Protein AF-A0A7C4Z9D9-F1 (afdb_monomer_lite)

Structure (mmCIF, N/CA/C/O backbone):
data_AF-A0A7C4Z9D9-F1
#
_entry.id   AF-A0A7C4Z9D9-F1
#
loop_
_atom_site.group_PDB
_atom_site.id
_atom_site.type_symbol
_atom_site.label_atom_id
_atom_site.label_alt_id
_atom_site.label_comp_id
_atom_site.label_asym_id
_atom_site.label_entity_id
_atom_site.label_seq_id
_atom_site.pdbx_PDB_ins_code
_atom_site.Cartn_x
_atom_site.Cartn_y
_atom_site.Cartn_z
_atom_site.occupancy
_atom_site.B_iso_or_equiv
_atom_site.auth_seq_id
_atom_site.auth_comp_id
_atom_site.auth_asym_id
_atom_site.auth_atom_id
_atom_site.pdbx_PDB_model_num
ATOM 1 N N . MET A 1 1 ? 56.174 -29.323 10.261 1.00 56.75 1 MET A N 1
ATOM 2 C CA . MET A 1 1 ? 55.946 -28.672 8.948 1.00 56.75 1 MET A CA 1
ATOM 3 C C . MET A 1 1 ? 54.926 -29.398 8.079 1.00 56.75 1 MET A C 1
ATOM 5 O O . MET A 1 1 ? 54.010 -28.737 7.619 1.00 56.75 1 MET A O 1
ATOM 9 N N . ILE A 1 2 ? 55.017 -30.721 7.889 1.00 66.81 2 ILE A N 1
ATOM 10 C CA . ILE A 1 2 ? 54.100 -31.470 7.000 1.00 66.81 2 ILE A CA 1
ATOM 11 C C . ILE A 1 2 ? 52.619 -31.310 7.403 1.00 66.81 2 ILE A C 1
ATOM 13 O O . ILE A 1 2 ? 51.786 -31.037 6.549 1.00 66.81 2 ILE A O 1
ATOM 17 N N . GLY A 1 3 ? 52.292 -31.363 8.701 1.00 63.00 3 GLY A N 1
ATOM 18 C CA . GLY A 1 3 ? 50.907 -31.191 9.171 1.00 63.00 3 GLY A CA 1
ATOM 19 C C . GLY A 1 3 ? 50.294 -29.810 8.888 1.00 63.00 3 GLY A C 1
ATOM 20 O O . GLY A 1 3 ? 49.116 -29.722 8.567 1.00 63.00 3 GLY A O 1
ATOM 21 N N . LEU A 1 4 ? 51.096 -28.739 8.929 1.00 69.75 4 LEU A N 1
ATOM 22 C CA . LEU A 1 4 ? 50.643 -27.373 8.621 1.00 69.75 4 LEU A CA 1
ATOM 23 C C . LEU A 1 4 ? 50.346 -27.199 7.124 1.00 69.75 4 LEU A C 1
ATOM 25 O O . LEU A 1 4 ? 49.379 -26.539 6.759 1.00 69.75 4 LEU A O 1
ATOM 29 N N . LEU A 1 5 ? 51.138 -27.852 6.270 1.00 73.69 5 LEU A N 1
ATOM 30 C CA . LEU A 1 5 ? 50.953 -27.860 4.818 1.00 73.69 5 LEU A CA 1
ATOM 31 C C . LEU A 1 5 ? 49.692 -28.633 4.404 1.00 73.69 5 LEU A C 1
ATOM 33 O O . LEU A 1 5 ? 48.959 -28.189 3.526 1.00 73.69 5 LEU A O 1
ATOM 37 N N . VAL A 1 6 ? 49.401 -29.749 5.078 1.00 73.19 6 VAL A N 1
ATOM 38 C CA . VAL A 1 6 ? 48.191 -30.552 4.836 1.00 73.19 6 VAL A CA 1
ATOM 39 C C . VAL A 1 6 ? 46.924 -29.791 5.240 1.00 73.19 6 VAL A C 1
ATOM 41 O O . VAL A 1 6 ? 45.956 -29.768 4.483 1.00 73.19 6 VAL A O 1
ATOM 44 N N . VAL A 1 7 ? 46.933 -29.107 6.389 1.00 73.25 7 VAL A N 1
ATOM 45 C CA . VAL A 1 7 ? 45.789 -28.291 6.834 1.00 73.25 7 VAL A CA 1
ATOM 46 C C . VAL A 1 7 ? 45.564 -27.092 5.908 1.00 73.25 7 VAL A C 1
ATOM 48 O O . VAL A 1 7 ? 44.423 -26.829 5.531 1.00 73.25 7 VAL A O 1
ATOM 51 N N . ALA A 1 8 ? 46.631 -26.412 5.474 1.00 75.81 8 ALA A N 1
ATOM 52 C CA . ALA A 1 8 ? 46.534 -25.273 4.558 1.00 75.81 8 ALA A CA 1
ATOM 53 C C . ALA A 1 8 ? 45.944 -25.643 3.183 1.00 75.81 8 ALA A C 1
ATOM 55 O O . ALA A 1 8 ? 45.304 -24.805 2.554 1.00 75.81 8 ALA A O 1
ATOM 56 N N . LEU A 1 9 ? 46.120 -26.890 2.730 1.00 78.75 9 LEU A N 1
ATOM 57 C CA . LEU A 1 9 ? 45.570 -27.371 1.458 1.00 78.75 9 LEU A CA 1
ATOM 58 C C . LEU A 1 9 ? 44.128 -27.884 1.580 1.00 78.75 9 LEU A C 1
ATOM 60 O O . LEU A 1 9 ? 43.321 -27.680 0.675 1.00 78.75 9 LEU A O 1
ATOM 64 N N . LEU A 1 10 ? 43.790 -28.541 2.693 1.00 73.94 10 LEU A N 1
ATOM 65 C CA . LEU A 1 10 ? 42.469 -29.148 2.886 1.00 73.94 10 LEU A CA 1
ATOM 66 C C . LEU A 1 10 ? 41.393 -28.131 3.280 1.00 73.94 10 LEU A C 1
ATOM 68 O O . LEU A 1 10 ? 40.242 -28.279 2.874 1.00 73.94 10 LEU A O 1
ATOM 72 N N . LEU A 1 11 ? 41.751 -27.087 4.031 1.00 74.56 11 LEU A N 1
ATOM 73 C CA . LEU A 1 11 ? 40.801 -26.074 4.495 1.00 74.56 11 LEU A CA 1
ATOM 74 C C . LEU A 1 11 ? 40.071 -25.331 3.349 1.00 74.56 11 LEU A C 1
ATOM 76 O O . LEU A 1 11 ? 38.841 -25.289 3.382 1.00 74.56 11 LEU A O 1
ATOM 80 N N . PRO A 1 12 ? 40.747 -24.790 2.312 1.00 79.75 12 PRO A N 1
ATOM 81 C CA . PRO A 1 12 ? 40.058 -24.114 1.208 1.00 79.75 12 PRO A CA 1
ATOM 82 C C . PRO A 1 12 ? 39.220 -25.073 0.349 1.00 79.75 12 PRO A C 1
ATOM 84 O O . PRO A 1 12 ? 38.167 -24.682 -0.146 1.00 79.75 12 PRO A O 1
ATOM 87 N N . LEU A 1 13 ? 39.633 -26.338 0.221 1.00 79.19 13 LEU A N 1
ATOM 88 C CA . LEU A 1 13 ? 38.864 -27.382 -0.467 1.00 79.19 13 LEU A CA 1
ATOM 89 C C . LEU A 1 13 ? 37.566 -27.716 0.279 1.00 79.19 13 LEU A C 1
ATOM 91 O O . LEU A 1 13 ? 36.507 -27.820 -0.337 1.00 79.19 13 LEU A O 1
ATOM 95 N N . MET A 1 14 ? 37.634 -27.820 1.607 1.00 78.81 14 MET A N 1
ATOM 96 C CA . MET A 1 14 ? 36.466 -28.047 2.461 1.00 78.81 14 MET A CA 1
ATOM 97 C C . MET A 1 14 ? 35.529 -26.835 2.472 1.00 78.81 14 MET A C 1
ATOM 99 O O . MET A 1 14 ? 34.318 -27.010 2.377 1.00 78.81 14 MET A O 1
ATOM 103 N N . LEU A 1 15 ? 36.068 -25.611 2.514 1.00 78.25 15 LEU A N 1
ATOM 104 C CA . LEU A 1 15 ? 35.277 -24.378 2.421 1.00 78.25 15 LEU A CA 1
ATOM 105 C C . LEU A 1 15 ? 34.605 -24.231 1.049 1.00 78.25 15 LEU A C 1
ATOM 107 O O . LEU A 1 15 ? 33.418 -23.919 0.984 1.00 78.25 15 LEU A O 1
ATOM 111 N N . GLY A 1 16 ? 35.320 -24.519 -0.042 1.00 79.25 16 GLY A N 1
ATOM 112 C CA . GLY A 1 16 ? 34.757 -24.530 -1.394 1.00 79.25 16 GLY A CA 1
ATOM 113 C C . GLY A 1 16 ? 33.676 -25.599 -1.567 1.00 79.25 16 GLY A C 1
ATOM 114 O O . GLY A 1 16 ? 32.612 -25.322 -2.119 1.00 79.25 16 GLY A O 1
ATOM 115 N N . GLY A 1 17 ? 33.901 -26.800 -1.026 1.00 78.50 17 GLY A N 1
ATOM 116 C CA . GLY A 1 17 ? 32.915 -27.880 -1.003 1.00 78.50 17 GLY A CA 1
ATOM 117 C C . GLY A 1 17 ? 31.668 -27.521 -0.193 1.00 78.50 17 GLY A C 1
ATOM 118 O O . GLY A 1 17 ? 30.556 -27.703 -0.681 1.00 78.50 17 GLY A O 1
ATOM 119 N N . ALA A 1 18 ? 31.833 -26.944 0.999 1.00 75.25 18 ALA A N 1
ATOM 120 C CA . ALA A 1 18 ? 30.728 -26.481 1.837 1.00 75.25 18 ALA A CA 1
ATOM 121 C C . ALA A 1 18 ? 29.940 -25.336 1.178 1.00 75.25 18 ALA A C 1
ATOM 123 O O . ALA A 1 18 ? 28.713 -25.320 1.247 1.00 75.25 18 ALA A O 1
ATOM 124 N N . PHE A 1 19 ? 30.619 -24.421 0.482 1.00 79.38 19 PHE A N 1
ATOM 125 C CA . PHE A 1 19 ? 29.982 -23.340 -0.270 1.00 79.38 19 PHE A CA 1
ATOM 126 C C . PHE A 1 19 ? 29.147 -23.870 -1.445 1.00 79.38 19 PHE A C 1
ATOM 128 O O . PHE A 1 19 ? 27.987 -23.486 -1.610 1.00 79.38 19 PHE A O 1
ATOM 135 N N . LEU A 1 20 ? 29.698 -24.796 -2.236 1.00 74.75 20 LEU A N 1
ATOM 136 C CA . LEU A 1 20 ? 28.984 -25.420 -3.354 1.00 74.75 20 LEU A CA 1
ATOM 137 C C . LEU A 1 20 ? 27.823 -26.297 -2.874 1.00 74.75 20 LEU A C 1
ATOM 139 O O . LEU A 1 20 ? 26.744 -26.250 -3.462 1.00 74.75 20 LEU A O 1
ATOM 143 N N . LEU A 1 21 ? 28.010 -27.043 -1.783 1.00 68.50 21 LEU A N 1
ATOM 144 C CA . LEU A 1 21 ? 26.957 -27.848 -1.166 1.00 68.50 21 LEU A CA 1
ATOM 145 C C . LEU A 1 21 ? 25.852 -26.958 -0.583 1.00 68.50 21 LEU A C 1
ATOM 147 O O . LEU A 1 21 ? 24.676 -27.250 -0.772 1.00 68.50 21 LEU A O 1
ATOM 151 N N . GLY A 1 22 ? 26.211 -25.841 0.052 1.00 71.00 22 GLY A N 1
ATOM 152 C CA . GLY A 1 22 ? 25.264 -24.834 0.528 1.00 71.00 22 GLY A CA 1
ATOM 153 C C . GLY A 1 22 ? 24.458 -24.220 -0.615 1.00 71.00 22 GLY A C 1
ATOM 154 O O . GLY A 1 22 ? 23.236 -24.117 -0.519 1.00 71.00 22 GLY A O 1
ATOM 155 N N . ARG A 1 23 ? 25.106 -23.895 -1.740 1.00 73.38 23 ARG A N 1
ATOM 156 C CA . ARG A 1 23 ? 24.426 -23.408 -2.950 1.00 73.38 23 ARG A CA 1
ATOM 157 C C . ARG A 1 23 ? 23.493 -24.467 -3.542 1.00 73.38 23 ARG A C 1
ATOM 159 O O . ARG A 1 23 ? 22.351 -24.148 -3.857 1.00 73.38 23 ARG A O 1
ATOM 166 N N . TYR A 1 24 ? 23.946 -25.715 -3.636 1.00 71.25 24 TYR A N 1
ATOM 167 C CA . TYR A 1 24 ? 23.155 -26.832 -4.155 1.00 71.25 24 TYR A CA 1
ATOM 168 C C . TYR A 1 24 ? 21.939 -27.143 -3.272 1.00 71.25 24 TYR A C 1
ATOM 170 O O . TYR A 1 24 ? 20.834 -27.313 -3.778 1.00 71.25 24 TYR A O 1
ATOM 178 N N . LEU A 1 25 ? 22.109 -27.163 -1.948 1.00 62.72 25 LEU A N 1
ATOM 179 C CA . LEU A 1 25 ? 21.015 -27.390 -1.003 1.00 62.72 25 LEU A CA 1
ATOM 180 C C . LEU A 1 25 ? 20.028 -26.219 -0.991 1.00 62.72 25 LEU A C 1
ATOM 182 O O . LEU A 1 25 ? 18.825 -26.458 -0.984 1.00 62.72 25 LEU A O 1
ATOM 186 N N . ARG A 1 26 ? 20.501 -24.970 -1.080 1.00 62.00 26 ARG A N 1
ATOM 187 C CA . ARG A 1 26 ? 19.636 -23.786 -1.215 1.00 62.00 26 ARG A CA 1
ATOM 188 C C . ARG A 1 26 ? 18.822 -23.821 -2.509 1.00 62.00 26 ARG A C 1
ATOM 190 O O . ARG A 1 26 ? 17.634 -23.517 -2.488 1.00 62.00 26 ARG A O 1
ATOM 197 N N . GLN A 1 27 ? 19.442 -24.237 -3.611 1.00 59.09 27 GLN A N 1
ATOM 198 C CA . GLN A 1 27 ? 18.774 -24.407 -4.899 1.00 59.09 27 GLN A CA 1
ATOM 199 C C . GLN A 1 27 ? 17.734 -25.536 -4.841 1.00 59.09 27 GLN A C 1
ATOM 201 O O . GLN A 1 27 ? 16.600 -25.342 -5.258 1.00 59.09 27 GLN A O 1
ATOM 206 N N . ARG A 1 28 ? 18.062 -26.663 -4.201 1.00 51.47 28 ARG A N 1
ATOM 207 C CA . ARG A 1 28 ? 17.138 -27.791 -4.014 1.00 51.47 28 ARG A CA 1
ATOM 208 C C . ARG A 1 28 ? 15.966 -27.475 -3.082 1.00 51.47 28 ARG A C 1
ATOM 210 O O . ARG A 1 28 ? 14.872 -27.977 -3.301 1.00 51.47 28 ARG A O 1
ATOM 217 N N . TRP A 1 29 ? 16.176 -26.655 -2.054 1.00 49.75 29 TRP A N 1
ATOM 218 C CA . TRP A 1 29 ? 15.090 -26.165 -1.198 1.00 49.75 29 TRP A CA 1
ATOM 219 C C . TRP A 1 29 ? 14.196 -25.170 -1.950 1.00 49.75 29 TRP A C 1
ATOM 221 O O . TRP A 1 29 ? 12.979 -25.214 -1.793 1.00 49.75 29 TRP A O 1
ATOM 231 N N . SER A 1 30 ? 14.776 -24.342 -2.825 1.00 51.72 30 SER A N 1
ATOM 232 C CA . SER A 1 30 ? 14.026 -23.469 -3.740 1.00 51.72 30 SER A CA 1
ATOM 233 C C . SER A 1 30 ? 13.176 -24.267 -4.740 1.00 51.72 30 SER A C 1
ATOM 235 O O . SER A 1 30 ? 12.040 -23.891 -5.001 1.00 51.72 30 SER A O 1
ATOM 237 N N . ASP A 1 31 ? 13.685 -25.401 -5.233 1.00 51.22 31 ASP A N 1
ATOM 238 C CA . ASP A 1 31 ? 12.953 -26.307 -6.133 1.00 51.22 31 ASP A CA 1
ATOM 239 C C . ASP A 1 31 ? 11.927 -27.205 -5.408 1.00 51.22 31 ASP A C 1
ATOM 241 O O . ASP A 1 31 ? 11.094 -27.823 -6.061 1.00 51.22 31 ASP A O 1
ATOM 245 N N . SER A 1 32 ? 11.973 -27.301 -4.070 1.00 49.81 32 SER A N 1
ATOM 246 C CA . SER A 1 32 ? 11.002 -28.085 -3.280 1.00 49.81 32 SER A CA 1
ATOM 247 C C . SER A 1 32 ? 9.688 -27.354 -2.990 1.00 49.81 32 SER A C 1
ATOM 249 O O . SER A 1 32 ? 8.730 -27.972 -2.531 1.00 49.81 32 SER A O 1
ATOM 251 N N . LEU A 1 33 ? 9.638 -26.051 -3.264 1.00 57.19 33 LEU A N 1
ATOM 252 C CA . LEU A 1 33 ? 8.404 -25.280 -3.305 1.00 57.19 33 LEU A CA 1
ATOM 253 C C . LEU A 1 33 ? 8.038 -25.140 -4.788 1.00 57.19 33 LEU A C 1
ATOM 255 O O . LEU A 1 33 ? 8.867 -24.659 -5.558 1.00 57.19 33 LEU A O 1
ATOM 259 N N . ASP A 1 34 ? 6.826 -25.533 -5.194 1.00 73.69 34 ASP A N 1
ATOM 260 C CA . ASP A 1 34 ? 6.274 -25.358 -6.556 1.00 73.69 34 ASP A CA 1
ATOM 261 C C . ASP A 1 34 ? 6.043 -23.862 -6.893 1.00 73.69 34 ASP A C 1
ATOM 263 O O . ASP A 1 34 ? 4.965 -23.427 -7.295 1.00 73.69 34 ASP A O 1
ATOM 267 N N . LEU A 1 35 ? 7.055 -23.021 -6.678 1.00 82.75 35 LEU A N 1
ATOM 268 C CA . LEU A 1 35 ? 7.024 -21.597 -6.962 1.00 82.75 35 LEU A CA 1
ATOM 269 C C . LEU A 1 35 ? 7.364 -21.367 -8.422 1.00 82.75 35 LEU A C 1
ATOM 271 O O . LEU A 1 35 ? 8.343 -21.905 -8.964 1.00 82.75 35 LEU A O 1
ATOM 275 N N . SER A 1 36 ? 6.596 -20.480 -9.045 1.00 89.38 36 SER A N 1
ATOM 276 C CA . SER A 1 36 ? 6.886 -20.073 -10.405 1.00 89.38 36 SER A CA 1
ATOM 277 C C . SER A 1 36 ? 8.237 -19.340 -10.487 1.00 89.38 36 SER A C 1
ATOM 279 O O . SER A 1 36 ? 8.723 -18.790 -9.488 1.00 89.38 36 SER A O 1
ATOM 281 N N . PRO A 1 37 ? 8.884 -19.315 -11.667 1.00 91.38 37 PRO A N 1
ATOM 282 C CA . PRO A 1 37 ? 10.137 -18.585 -11.859 1.00 91.38 37 PRO A CA 1
AT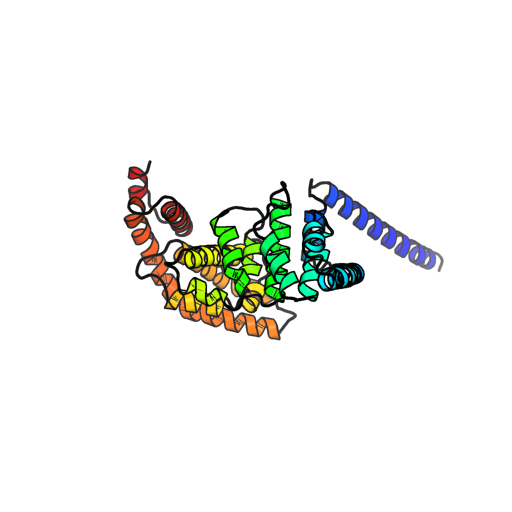OM 283 C C . PRO A 1 37 ? 10.028 -17.094 -11.511 1.00 91.38 37 PRO A C 1
ATOM 285 O O . PRO A 1 37 ? 10.985 -16.512 -11.007 1.00 91.38 37 PRO A O 1
ATOM 288 N N . VAL A 1 38 ? 8.858 -16.491 -11.744 1.00 92.31 38 VAL A N 1
ATOM 289 C CA . VAL A 1 38 ? 8.574 -15.085 -11.424 1.00 92.31 38 VAL A CA 1
ATOM 290 C C . VAL A 1 38 ? 8.578 -14.878 -9.917 1.00 92.31 38 VAL A C 1
ATOM 292 O O . VAL A 1 38 ? 9.268 -13.988 -9.427 1.00 92.31 38 VAL A O 1
ATOM 295 N N . THR A 1 39 ? 7.887 -15.734 -9.162 1.00 90.25 39 THR A N 1
ATOM 296 C CA . THR A 1 39 ? 7.895 -15.651 -7.697 1.00 90.25 39 THR A CA 1
ATOM 297 C C . THR A 1 39 ? 9.301 -15.823 -7.130 1.00 90.25 39 THR A C 1
ATOM 299 O O . THR A 1 39 ? 9.697 -15.078 -6.239 1.00 90.25 39 THR A O 1
ATOM 302 N N . ARG A 1 40 ? 10.086 -16.767 -7.663 1.00 90.25 40 ARG A N 1
ATOM 303 C CA . ARG A 1 40 ? 11.478 -16.964 -7.231 1.00 90.25 40 ARG A CA 1
ATOM 304 C C . ARG A 1 40 ? 12.335 -15.722 -7.462 1.00 90.25 40 ARG A C 1
ATOM 306 O O . ARG A 1 40 ? 13.040 -15.314 -6.545 1.00 90.25 40 ARG A O 1
ATOM 313 N N . GLN A 1 41 ? 12.223 -15.100 -8.635 1.00 93.44 41 GLN A N 1
ATOM 314 C CA . GLN A 1 41 ? 12.921 -13.851 -8.939 1.00 93.44 41 GLN A CA 1
ATOM 315 C C . GLN A 1 41 ? 12.550 -12.739 -7.950 1.00 93.44 41 GLN A C 1
ATOM 317 O O . GLN A 1 41 ? 13.441 -12.093 -7.410 1.00 93.44 41 GLN A O 1
ATOM 322 N N . HIS A 1 42 ? 11.263 -12.539 -7.664 1.00 91.50 42 HIS A N 1
ATOM 323 C CA . HIS A 1 42 ? 10.837 -11.492 -6.732 1.00 91.50 42 HIS A CA 1
ATOM 324 C C . HIS A 1 42 ? 11.343 -11.758 -5.315 1.00 91.50 42 HIS A C 1
ATOM 326 O O . HIS A 1 42 ? 11.893 -10.861 -4.687 1.00 91.50 42 HIS A O 1
ATOM 332 N N . LEU A 1 43 ? 11.283 -13.001 -4.830 1.00 88.31 43 LEU A N 1
ATOM 333 C CA . LEU A 1 43 ? 11.867 -13.354 -3.531 1.00 88.31 43 LEU A CA 1
ATOM 334 C C . LEU A 1 43 ? 13.379 -13.088 -3.462 1.00 88.31 43 LEU A C 1
ATOM 336 O O . LEU A 1 43 ? 13.892 -12.798 -2.383 1.00 88.31 43 LEU A O 1
ATOM 340 N N . GLU A 1 44 ? 14.106 -13.212 -4.574 1.00 87.88 44 GLU A N 1
ATOM 341 C CA . GLU A 1 44 ? 15.520 -12.831 -4.643 1.00 87.88 44 GLU A CA 1
ATOM 342 C C . GLU A 1 44 ? 15.700 -11.310 -4.588 1.00 87.88 44 GLU A C 1
ATOM 344 O O . GLU A 1 44 ? 16.529 -10.841 -3.810 1.00 87.88 44 GLU A O 1
ATOM 349 N N . LEU A 1 45 ? 14.897 -10.546 -5.337 1.00 87.94 45 LEU A N 1
ATOM 350 C CA . LEU A 1 45 ? 14.914 -9.077 -5.320 1.00 87.94 45 LEU A CA 1
ATOM 351 C C . LEU A 1 45 ? 14.603 -8.521 -3.923 1.00 87.94 45 LEU A C 1
ATOM 353 O O . LEU A 1 45 ? 15.378 -7.731 -3.392 1.00 87.94 45 LEU A O 1
ATOM 357 N N . TYR A 1 46 ? 13.562 -9.029 -3.257 1.00 82.12 46 TYR A N 1
ATOM 358 C CA . TYR A 1 46 ? 13.204 -8.626 -1.888 1.00 82.12 46 TYR A CA 1
ATOM 359 C C . TYR A 1 46 ? 14.278 -8.942 -0.840 1.00 82.12 46 TYR A C 1
ATOM 361 O O . TYR A 1 46 ? 14.294 -8.346 0.232 1.00 82.12 46 TYR A O 1
ATOM 369 N N . ARG A 1 47 ? 15.198 -9.869 -1.124 1.00 80.88 47 ARG A N 1
ATOM 370 C CA . ARG A 1 47 ? 16.333 -10.197 -0.243 1.00 80.88 47 ARG A CA 1
ATOM 371 C C . ARG A 1 47 ? 17.577 -9.355 -0.547 1.00 80.88 47 ARG A C 1
ATOM 373 O O . ARG A 1 47 ? 18.681 -9.767 -0.192 1.00 80.88 47 ARG A O 1
ATOM 380 N N . GLY A 1 48 ? 17.412 -8.218 -1.222 1.00 79.88 48 GLY A N 1
ATOM 381 C CA . GLY A 1 48 ? 18.502 -7.339 -1.650 1.00 79.88 48 GLY A CA 1
ATOM 382 C C . GLY A 1 48 ? 19.128 -7.737 -2.988 1.00 79.88 48 GLY A C 1
ATOM 383 O O . GLY A 1 48 ? 20.214 -7.269 -3.328 1.00 79.88 48 GLY A O 1
ATOM 384 N N . GLY A 1 49 ? 18.480 -8.623 -3.749 1.00 83.19 49 GLY A N 1
ATOM 385 C CA . GLY A 1 49 ? 18.863 -8.897 -5.128 1.00 83.19 49 GLY A CA 1
ATOM 386 C C . GLY A 1 49 ? 18.637 -7.670 -6.010 1.00 83.19 49 GLY A C 1
ATOM 387 O O . GLY A 1 49 ? 17.702 -6.903 -5.805 1.00 83.19 49 GLY A O 1
ATOM 388 N N . GLN A 1 50 ? 19.481 -7.500 -7.024 1.00 86.31 50 GLN A N 1
ATOM 389 C CA . GLN A 1 50 ? 19.346 -6.422 -8.000 1.00 86.31 50 GLN A CA 1
ATOM 390 C C . GLN A 1 50 ? 18.981 -6.985 -9.368 1.00 86.31 50 GLN A C 1
ATOM 392 O O . GLN A 1 50 ? 19.405 -8.081 -9.748 1.00 86.31 50 GLN A O 1
ATOM 397 N N . LEU A 1 51 ? 18.208 -6.212 -10.129 1.00 89.06 51 LEU A N 1
ATOM 398 C CA . LEU A 1 51 ? 17.995 -6.507 -11.538 1.00 89.06 51 LEU A CA 1
ATOM 399 C C . LEU A 1 51 ? 19.301 -6.296 -12.314 1.00 89.06 51 LEU A C 1
ATOM 401 O O . LEU A 1 51 ? 20.067 -5.389 -11.987 1.00 89.06 51 LEU A O 1
ATOM 405 N N . PRO A 1 52 ? 19.567 -7.086 -13.368 1.00 90.69 52 PRO A N 1
ATOM 406 C CA . PRO A 1 52 ? 20.733 -6.856 -14.207 1.00 90.69 52 PRO A CA 1
ATOM 407 C C . PRO A 1 52 ? 20.616 -5.500 -14.919 1.00 90.69 52 PRO A C 1
ATOM 409 O O . PRO A 1 52 ? 19.835 -5.362 -15.861 1.00 90.69 52 PRO A O 1
ATOM 412 N N . GLU A 1 53 ? 21.416 -4.516 -14.508 1.00 92.50 53 GLU A N 1
ATOM 413 C CA . GLU A 1 53 ? 21.410 -3.151 -15.062 1.00 92.50 53 GLU A CA 1
ATOM 414 C C . GLU A 1 53 ? 21.576 -3.152 -16.590 1.00 92.50 53 GLU A C 1
ATOM 416 O O . GLU A 1 53 ? 20.823 -2.510 -17.317 1.00 92.50 53 GLU A O 1
ATOM 421 N N . ALA A 1 54 ? 22.475 -3.995 -17.108 1.00 94.94 54 ALA A N 1
ATOM 422 C CA . ALA A 1 54 ? 22.675 -4.158 -18.547 1.00 94.94 54 ALA A CA 1
ATOM 423 C C . ALA A 1 54 ? 21.404 -4.613 -19.295 1.00 94.94 54 ALA A C 1
ATOM 425 O O . ALA A 1 54 ? 21.221 -4.260 -20.463 1.00 94.94 54 ALA A O 1
ATOM 426 N N . ALA A 1 55 ? 20.529 -5.394 -18.651 1.00 95.12 55 ALA A N 1
ATOM 427 C CA . ALA A 1 55 ? 19.267 -5.828 -19.243 1.00 95.12 55 ALA A CA 1
ATOM 428 C C . ALA A 1 55 ? 18.234 -4.693 -19.261 1.00 95.12 55 ALA A C 1
ATOM 430 O O . ALA A 1 55 ? 17.536 -4.536 -20.267 1.00 95.12 55 ALA A O 1
ATOM 431 N N . VAL A 1 56 ? 18.179 -3.885 -18.196 1.00 95.81 56 VAL A N 1
ATOM 432 C CA . VAL A 1 56 ? 17.330 -2.685 -18.124 1.00 95.81 56 VAL A CA 1
ATOM 433 C C . VAL A 1 56 ? 17.764 -1.684 -19.196 1.00 95.81 56 VAL A C 1
ATOM 435 O O . VAL A 1 56 ? 16.953 -1.310 -20.039 1.00 95.81 56 VAL A O 1
ATOM 438 N N . GLU A 1 57 ? 19.056 -1.366 -19.289 1.00 97.19 57 GLU A N 1
ATOM 439 C CA . GLU A 1 57 ? 19.600 -0.433 -20.288 1.00 97.19 57 GLU A CA 1
ATOM 440 C C . GLU A 1 57 ? 19.439 -0.917 -21.738 1.00 97.19 57 GLU A C 1
ATOM 442 O O . GLU A 1 57 ? 19.235 -0.132 -22.671 1.00 97.19 57 GLU A O 1
ATOM 447 N N . ALA A 1 58 ? 19.517 -2.228 -21.977 1.00 96.88 58 ALA A N 1
ATOM 448 C CA . ALA A 1 58 ? 19.223 -2.794 -23.292 1.00 96.88 58 ALA A CA 1
ATOM 449 C C . ALA A 1 58 ? 17.731 -2.670 -23.650 1.00 96.88 58 ALA A C 1
ATOM 451 O O . ALA A 1 58 ? 17.400 -2.323 -24.787 1.00 96.88 58 ALA A O 1
ATOM 452 N N . ALA A 1 59 ? 16.831 -2.936 -22.699 1.00 96.56 59 ALA A N 1
ATOM 453 C CA . ALA A 1 59 ? 15.394 -2.770 -22.901 1.00 96.56 59 ALA A CA 1
ATOM 454 C C . ALA A 1 59 ? 15.020 -1.296 -23.110 1.00 96.56 59 ALA A C 1
ATOM 456 O O . ALA A 1 59 ? 14.259 -1.001 -24.032 1.00 96.56 59 ALA A O 1
ATOM 457 N N . LYS A 1 60 ? 15.622 -0.388 -22.332 1.00 97.12 60 LYS A N 1
ATOM 458 C CA . LYS A 1 60 ? 15.422 1.063 -22.404 1.00 97.12 60 LYS A CA 1
ATOM 459 C C . LYS A 1 60 ? 15.735 1.603 -23.792 1.00 97.12 60 LYS A C 1
ATOM 461 O O . LYS A 1 60 ? 14.870 2.198 -24.424 1.00 97.12 60 LYS A O 1
ATOM 466 N N . ARG A 1 61 ? 16.933 1.307 -24.315 1.00 97.00 61 ARG A N 1
ATOM 467 C CA . ARG A 1 61 ? 17.342 1.715 -25.673 1.00 97.00 61 ARG A CA 1
ATOM 468 C C . ARG A 1 61 ? 16.362 1.232 -26.738 1.00 97.00 61 ARG A C 1
ATOM 470 O O . ARG A 1 61 ? 15.924 2.015 -27.571 1.00 97.00 61 ARG A O 1
ATOM 477 N N . ARG A 1 62 ? 15.959 -0.039 -26.669 1.00 97.00 62 ARG A N 1
ATOM 478 C CA . ARG A 1 62 ? 15.009 -0.616 -27.629 1.00 97.00 62 ARG A CA 1
ATOM 479 C C . ARG A 1 62 ? 13.628 0.040 -27.559 1.00 97.00 62 ARG A C 1
ATOM 481 O O . ARG A 1 62 ? 13.014 0.252 -28.596 1.00 97.00 62 ARG A O 1
ATOM 488 N N . PHE A 1 63 ? 13.121 0.320 -26.360 1.00 97.56 63 PHE A N 1
ATOM 489 C CA . PHE A 1 63 ? 11.828 0.988 -26.198 1.00 97.56 63 PHE A CA 1
ATOM 490 C C . PHE A 1 63 ? 11.876 2.443 -26.635 1.00 97.56 63 PHE A C 1
ATOM 492 O O . PHE A 1 63 ? 10.949 2.879 -27.305 1.00 97.56 63 PHE A O 1
ATOM 499 N N . HIS A 1 64 ? 12.968 3.151 -26.355 1.00 96.31 64 HIS A N 1
ATOM 500 C CA . HIS A 1 64 ? 13.176 4.507 -26.848 1.00 96.31 64 HIS A CA 1
ATOM 501 C C . HIS A 1 64 ? 13.091 4.557 -28.381 1.00 96.31 64 HIS A C 1
ATOM 503 O O . HIS A 1 64 ? 12.276 5.294 -28.925 1.00 96.31 64 HIS A O 1
ATOM 509 N N . GLU A 1 65 ? 13.810 3.667 -29.076 1.00 96.69 65 GLU A N 1
ATOM 510 C CA . GLU A 1 65 ? 13.760 3.566 -30.544 1.00 96.69 65 GLU A CA 1
ATOM 511 C C . GLU A 1 65 ? 12.360 3.252 -31.102 1.00 96.69 65 GLU A C 1
ATOM 513 O O . GLU A 1 65 ? 12.044 3.636 -32.229 1.00 96.69 65 GLU A O 1
ATOM 518 N N . TRP A 1 66 ? 11.535 2.493 -30.375 1.00 97.62 66 TRP A N 1
ATOM 519 C CA . TRP A 1 66 ? 10.167 2.167 -30.797 1.00 97.62 66 TRP A CA 1
ATOM 520 C C . TRP A 1 66 ? 9.201 3.321 -30.538 1.00 97.62 66 TRP A C 1
ATOM 522 O O . TRP A 1 66 ? 8.382 3.624 -31.403 1.00 97.62 66 TRP A O 1
ATOM 532 N N . LEU A 1 67 ? 9.322 3.993 -29.394 1.00 95.81 67 LEU A N 1
ATOM 533 C CA . LEU A 1 67 ? 8.500 5.153 -29.055 1.00 95.81 67 LEU A CA 1
ATOM 534 C C . LEU A 1 67 ? 8.778 6.330 -29.999 1.00 95.81 67 LEU A C 1
ATOM 536 O O . LEU A 1 67 ? 7.830 6.926 -30.500 1.00 95.81 67 LEU A O 1
ATOM 540 N N . GLU A 1 68 ? 10.041 6.584 -30.360 1.00 95.12 68 GLU A N 1
ATOM 541 C CA . GLU A 1 68 ? 10.403 7.602 -31.365 1.00 95.12 68 GLU A CA 1
ATOM 542 C C . GLU A 1 68 ? 9.767 7.343 -32.742 1.00 95.12 68 GLU A C 1
ATOM 544 O O . GLU A 1 68 ? 9.498 8.274 -33.500 1.00 95.12 68 GLU A O 1
ATOM 549 N N . LYS A 1 69 ? 9.499 6.074 -33.074 1.00 96.19 69 LYS A N 1
ATOM 550 C CA . LYS A 1 69 ? 8.834 5.660 -34.321 1.00 96.19 69 LYS A CA 1
ATOM 551 C C . LYS A 1 69 ? 7.308 5.606 -34.206 1.00 96.19 69 LYS A C 1
ATOM 553 O O . LYS A 1 69 ? 6.648 5.245 -35.179 1.00 96.19 69 LYS A O 1
ATOM 558 N N . GLY A 1 70 ? 6.743 5.926 -33.041 1.00 94.00 70 GLY A N 1
ATOM 559 C CA . GLY A 1 70 ? 5.311 5.802 -32.766 1.00 94.00 70 GLY A CA 1
ATOM 560 C C . GLY A 1 70 ? 4.822 4.353 -32.638 1.00 94.00 70 GLY A C 1
ATOM 561 O O . GLY A 1 70 ? 3.624 4.100 -32.724 1.00 94.00 70 GLY A O 1
ATOM 562 N N . GLU A 1 71 ? 5.715 3.381 -32.425 1.00 96.06 71 GLU A N 1
ATOM 563 C CA . GLU A 1 71 ? 5.384 1.951 -32.310 1.00 96.06 71 GLU A CA 1
ATOM 564 C C . GLU A 1 71 ? 4.886 1.579 -30.890 1.00 96.06 71 GLU A C 1
ATOM 566 O O . GLU A 1 71 ? 5.353 0.614 -30.279 1.00 96.06 71 GLU A O 1
ATOM 571 N N . VAL A 1 72 ? 3.922 2.335 -30.349 1.00 95.00 72 VAL A N 1
ATOM 572 C CA . VAL A 1 72 ? 3.374 2.169 -28.982 1.00 95.00 72 VAL A CA 1
ATOM 573 C C . VAL A 1 72 ? 2.813 0.759 -28.756 1.00 95.00 72 VAL A C 1
ATOM 575 O O . VAL A 1 72 ? 3.173 0.094 -27.783 1.00 95.00 72 VAL A O 1
ATOM 578 N N . ASP A 1 73 ? 2.018 0.246 -29.697 1.00 94.44 73 ASP A N 1
ATOM 579 C CA . ASP A 1 73 ? 1.424 -1.099 -29.617 1.00 94.44 73 ASP A CA 1
ATOM 580 C C . ASP A 1 73 ? 2.485 -2.208 -29.549 1.00 94.44 73 ASP A C 1
ATOM 582 O O . ASP A 1 73 ? 2.292 -3.274 -28.949 1.00 94.44 73 ASP A O 1
ATOM 586 N N . ARG A 1 74 ? 3.649 -1.971 -30.162 1.00 95.81 74 ARG A N 1
ATOM 587 C CA . ARG A 1 74 ? 4.765 -2.915 -30.138 1.00 95.81 74 ARG A CA 1
ATOM 588 C C . ARG A 1 74 ? 5.426 -2.957 -28.769 1.00 95.81 74 ARG A C 1
ATOM 590 O O . ARG A 1 74 ? 5.759 -4.043 -28.292 1.00 95.81 74 ARG A O 1
ATOM 597 N N . VAL A 1 75 ? 5.605 -1.799 -28.138 1.00 95.75 75 VAL A N 1
ATOM 598 C CA . VAL A 1 75 ? 6.096 -1.714 -26.758 1.00 95.75 75 VAL A CA 1
ATOM 599 C C . VAL A 1 75 ? 5.115 -2.429 -25.833 1.00 95.75 75 VAL A C 1
ATOM 601 O O . VAL A 1 75 ? 5.522 -3.325 -25.092 1.00 95.75 75 VAL A O 1
ATOM 604 N N . GLU A 1 76 ? 3.824 -2.129 -25.948 1.00 94.25 76 GLU A N 1
ATOM 605 C CA . GLU A 1 76 ? 2.792 -2.712 -25.093 1.00 94.25 76 GLU A CA 1
ATOM 606 C C . GLU A 1 76 ? 2.692 -4.240 -25.254 1.00 94.25 76 GLU A C 1
ATOM 608 O O . GLU A 1 76 ? 2.745 -4.984 -24.276 1.00 94.25 76 GLU A O 1
ATOM 613 N N . SER A 1 77 ? 2.658 -4.753 -26.486 1.00 92.31 77 SER A N 1
ATOM 614 C CA . SER A 1 77 ? 2.636 -6.205 -26.751 1.00 92.31 77 SER A CA 1
ATOM 615 C C . SER A 1 77 ? 3.925 -6.940 -26.355 1.00 92.31 77 SER A C 1
ATOM 617 O O . SER A 1 77 ? 3.956 -8.181 -26.290 1.00 92.31 77 SER A O 1
ATOM 619 N N . SER A 1 78 ? 4.999 -6.195 -26.079 1.00 93.88 78 SER A N 1
ATOM 620 C CA . SER A 1 78 ? 6.237 -6.738 -25.533 1.00 93.88 78 SER A CA 1
ATOM 621 C C . SER A 1 78 ? 6.183 -6.931 -24.015 1.00 93.88 78 SER A C 1
ATOM 623 O O . SER A 1 78 ? 6.999 -7.688 -23.496 1.00 93.88 78 SER A O 1
ATOM 625 N N . LEU A 1 79 ? 5.227 -6.343 -23.289 1.00 94.31 79 LEU A N 1
ATOM 626 C CA . LEU A 1 79 ? 5.027 -6.558 -21.848 1.00 94.31 79 LEU A CA 1
ATOM 627 C C . LEU A 1 79 ? 4.318 -7.894 -21.586 1.00 94.31 79 LEU A C 1
ATOM 629 O O . LEU A 1 79 ? 3.168 -7.969 -21.173 1.00 94.31 79 LEU A O 1
ATOM 633 N N . ARG A 1 80 ? 5.022 -8.987 -21.892 1.00 91.81 80 ARG A N 1
ATOM 634 C CA . ARG A 1 80 ? 4.538 -10.360 -21.709 1.00 91.81 80 ARG A CA 1
ATOM 635 C C . ARG A 1 80 ? 4.864 -10.903 -20.314 1.00 91.81 80 ARG A C 1
ATOM 637 O O . ARG A 1 80 ? 5.926 -10.551 -19.792 1.00 91.81 80 ARG A O 1
ATOM 644 N N . PRO A 1 81 ? 4.038 -11.821 -19.779 1.00 93.06 81 PRO A N 1
ATOM 645 C CA . PRO A 1 81 ? 4.302 -12.491 -18.507 1.00 93.06 81 PRO A CA 1
ATOM 646 C C . PRO A 1 81 ? 5.658 -13.204 -18.511 1.00 93.06 81 PRO A C 1
ATOM 648 O O . PRO A 1 81 ? 6.086 -13.748 -19.535 1.00 93.06 81 PRO A O 1
ATOM 651 N N . GLY A 1 82 ? 6.321 -13.224 -17.358 1.00 94.06 82 GLY A N 1
ATOM 652 C CA . GLY A 1 82 ? 7.591 -13.905 -17.128 1.00 94.06 82 GLY A CA 1
ATOM 653 C C . GLY A 1 82 ? 8.637 -13.013 -16.460 1.00 94.06 82 GLY A C 1
ATOM 654 O O . GLY A 1 82 ? 8.409 -11.843 -16.173 1.00 94.06 82 GLY A O 1
ATOM 655 N N . THR A 1 83 ? 9.838 -13.554 -16.257 1.00 93.81 83 THR A N 1
ATOM 656 C CA . THR A 1 83 ? 10.909 -12.903 -15.472 1.00 93.81 83 THR A CA 1
ATOM 657 C C . THR A 1 83 ? 11.493 -11.630 -16.097 1.00 93.81 83 THR A C 1
ATOM 659 O O . THR A 1 83 ? 12.251 -10.892 -15.473 1.00 93.81 83 THR A O 1
ATOM 662 N N . GLN A 1 84 ? 11.167 -11.365 -17.362 1.00 95.38 84 GLN A N 1
ATOM 663 C CA . GLN A 1 84 ? 11.567 -10.146 -18.066 1.00 95.38 84 GLN A CA 1
ATOM 664 C C . GLN A 1 84 ? 10.558 -9.008 -17.895 1.00 95.38 84 GLN A C 1
ATOM 666 O O . GLN A 1 84 ? 10.836 -7.901 -18.348 1.00 95.38 84 GLN A O 1
ATOM 671 N N . PHE A 1 85 ? 9.396 -9.269 -17.289 1.00 96.31 85 PHE A N 1
ATOM 672 C CA . PHE A 1 85 ? 8.351 -8.268 -17.111 1.00 96.31 85 PHE A CA 1
ATOM 673 C C . PHE A 1 85 ? 8.858 -7.086 -16.277 1.00 96.31 85 PHE A C 1
ATOM 675 O O . PHE A 1 85 ? 8.905 -5.972 -16.793 1.00 96.31 85 PHE A O 1
ATOM 682 N N . VAL A 1 86 ? 9.372 -7.353 -15.072 1.00 95.69 86 VAL A N 1
ATOM 683 C CA . VAL A 1 86 ? 9.943 -6.337 -14.173 1.00 95.69 86 VAL A CA 1
ATOM 684 C C . VAL A 1 86 ? 11.046 -5.504 -14.842 1.00 95.69 86 VAL A C 1
ATOM 686 O O . VAL A 1 86 ? 11.072 -4.285 -14.725 1.00 95.69 86 VAL A O 1
ATOM 689 N N . VAL A 1 87 ? 11.918 -6.135 -15.641 1.00 96.44 87 VAL A N 1
ATOM 690 C CA . VAL A 1 87 ? 12.992 -5.445 -16.384 1.00 96.44 87 VAL A CA 1
ATOM 691 C C . VAL A 1 87 ? 12.411 -4.461 -17.400 1.00 96.44 87 VAL A C 1
ATOM 693 O O . VAL A 1 87 ? 12.916 -3.352 -17.554 1.00 96.44 87 VAL A O 1
ATOM 696 N N . ARG A 1 88 ? 11.352 -4.860 -18.113 1.00 97.06 88 ARG A N 1
ATOM 697 C CA . ARG A 1 88 ? 10.700 -4.021 -19.127 1.00 97.06 88 ARG A CA 1
ATOM 698 C C . ARG A 1 88 ? 9.901 -2.888 -18.493 1.00 97.06 88 ARG A C 1
ATOM 700 O O . ARG A 1 88 ? 9.964 -1.771 -18.991 1.00 97.06 88 ARG A O 1
ATOM 707 N N . VAL A 1 89 ? 9.195 -3.166 -17.402 1.00 97.12 89 VAL A N 1
ATOM 708 C CA . VAL A 1 89 ? 8.468 -2.155 -16.628 1.00 97.12 89 VAL A CA 1
ATOM 709 C C . VAL A 1 89 ? 9.439 -1.116 -16.066 1.00 97.12 89 VAL A C 1
ATOM 711 O O . VAL A 1 89 ? 9.247 0.074 -16.303 1.00 97.12 89 VAL A O 1
ATOM 714 N N . ARG A 1 90 ? 10.555 -1.553 -15.466 1.00 96.25 90 ARG A N 1
ATOM 715 C CA . ARG A 1 90 ? 11.614 -0.651 -14.995 1.00 96.25 90 ARG A CA 1
ATOM 716 C C . ARG A 1 90 ? 12.207 0.188 -16.126 1.00 96.25 90 ARG A C 1
ATOM 718 O O . ARG A 1 90 ? 12.376 1.388 -15.965 1.00 96.25 90 ARG A O 1
ATOM 725 N N . ALA A 1 91 ? 12.473 -0.421 -17.281 1.00 96.88 91 ALA A N 1
ATOM 726 C CA . ALA A 1 91 ? 12.986 0.302 -18.441 1.00 96.88 91 ALA A CA 1
ATOM 727 C C . ALA A 1 91 ? 12.011 1.376 -18.954 1.00 96.88 91 ALA A C 1
ATOM 729 O O . ALA A 1 91 ? 12.459 2.449 -19.340 1.00 96.88 91 ALA A O 1
ATOM 730 N N . LEU A 1 92 ? 10.696 1.117 -18.955 1.00 96.94 92 LEU A N 1
ATOM 731 C CA . LEU A 1 92 ? 9.689 2.130 -19.304 1.00 96.94 92 LEU A CA 1
ATOM 732 C C . LEU A 1 92 ? 9.624 3.252 -18.268 1.00 96.94 92 LEU A C 1
ATOM 734 O O . LEU A 1 92 ? 9.549 4.419 -18.648 1.00 96.94 92 LEU A O 1
ATOM 738 N N . ALA A 1 93 ? 9.716 2.908 -16.984 1.00 96.12 93 ALA A N 1
ATOM 739 C CA . ALA A 1 93 ? 9.773 3.890 -15.910 1.00 96.12 93 ALA A CA 1
ATOM 740 C C . ALA A 1 93 ? 11.009 4.794 -16.020 1.00 96.12 93 ALA A C 1
ATOM 742 O O . ALA A 1 93 ? 10.918 6.000 -15.846 1.00 96.12 93 ALA A O 1
ATOM 743 N N . GLU A 1 94 ? 12.166 4.252 -16.395 1.00 95.62 94 GLU A N 1
ATOM 744 C CA . GLU A 1 94 ? 13.369 5.066 -16.604 1.00 95.62 94 GLU A CA 1
ATOM 745 C C . GLU A 1 94 ? 13.316 5.939 -17.868 1.00 95.62 94 GLU A C 1
ATOM 747 O O . GLU A 1 94 ? 14.077 6.900 -17.970 1.00 95.62 94 GLU A O 1
ATOM 752 N N . ILE A 1 95 ? 12.442 5.630 -18.835 1.00 95.94 95 ILE A N 1
ATOM 753 C CA . ILE A 1 95 ? 12.185 6.517 -19.984 1.00 95.94 95 ILE A CA 1
ATOM 754 C C . ILE A 1 95 ? 11.337 7.712 -19.551 1.00 95.94 95 ILE A C 1
ATOM 756 O O . ILE A 1 95 ? 11.635 8.835 -19.949 1.00 95.94 95 ILE A O 1
ATOM 760 N N . GLY A 1 96 ? 10.278 7.476 -18.771 1.00 93.38 96 GLY A N 1
ATOM 761 C CA . GLY A 1 96 ? 9.464 8.536 -18.165 1.00 93.38 96 GLY A CA 1
ATOM 762 C C . GLY A 1 96 ? 8.718 9.459 -19.138 1.00 93.38 96 GLY A C 1
ATOM 763 O O . GLY A 1 96 ? 8.248 10.516 -18.731 1.00 93.38 96 GLY A O 1
ATOM 764 N N . SER A 1 97 ? 8.600 9.093 -20.418 1.00 93.75 97 SER A N 1
ATOM 765 C CA . SER A 1 97 ? 7.739 9.800 -21.375 1.00 93.75 97 SER A CA 1
ATOM 766 C C . SER A 1 97 ? 6.263 9.553 -21.061 1.00 93.75 97 SER A C 1
ATOM 768 O O . SER A 1 97 ? 5.913 8.461 -20.609 1.00 93.75 97 SER A O 1
ATOM 770 N N . GLU A 1 98 ? 5.389 10.497 -21.406 1.00 94.19 98 GLU A N 1
ATOM 771 C CA . GLU A 1 98 ? 3.936 10.377 -21.214 1.00 94.19 98 GLU A CA 1
ATOM 772 C C . GLU A 1 98 ? 3.371 9.082 -21.831 1.00 94.19 98 GLU A C 1
ATOM 774 O O . GLU A 1 98 ? 2.599 8.369 -21.191 1.00 94.19 98 GLU A O 1
ATOM 779 N N . GLU A 1 99 ? 3.826 8.691 -23.023 1.00 94.25 99 GLU A N 1
ATOM 780 C CA . GLU A 1 99 ? 3.413 7.444 -23.673 1.00 94.25 99 GLU A CA 1
ATOM 781 C C . GLU A 1 99 ? 3.831 6.200 -22.876 1.00 94.25 99 GLU A C 1
ATOM 783 O O . GLU A 1 99 ? 3.087 5.222 -22.812 1.00 94.25 99 GLU A O 1
ATOM 788 N N . ALA A 1 100 ? 5.010 6.229 -22.247 1.00 94.50 100 ALA A N 1
ATOM 789 C CA . ALA A 1 100 ? 5.498 5.129 -21.417 1.00 94.50 100 ALA A CA 1
ATOM 790 C C . ALA A 1 100 ? 4.656 5.002 -20.141 1.00 94.50 100 ALA A C 1
ATOM 792 O O . ALA A 1 100 ? 4.245 3.892 -19.801 1.00 94.50 100 ALA A O 1
ATOM 793 N N . CYS A 1 101 ? 4.329 6.126 -19.497 1.00 94.25 101 CYS A N 1
ATOM 794 C CA . CYS A 1 101 ? 3.426 6.168 -18.346 1.00 94.25 101 CYS A CA 1
ATOM 795 C C . CYS A 1 101 ? 2.053 5.581 -18.698 1.00 94.25 101 CYS A C 1
ATOM 797 O O . CYS A 1 101 ? 1.579 4.675 -18.015 1.00 94.25 101 CYS A O 1
ATOM 799 N N . GLN A 1 102 ? 1.463 5.995 -19.821 1.00 94.69 102 GLN A N 1
ATOM 800 C CA . GLN A 1 102 ? 0.167 5.478 -20.268 1.00 94.69 102 GLN A CA 1
ATOM 801 C C . GLN A 1 102 ? 0.198 3.974 -20.585 1.00 94.69 102 GLN A C 1
ATOM 803 O O . GLN A 1 102 ? -0.781 3.270 -20.338 1.00 94.69 102 GLN A O 1
ATOM 808 N N . ILE A 1 103 ? 1.303 3.449 -21.131 1.00 95.56 103 ILE A N 1
ATOM 809 C CA . ILE A 1 103 ? 1.464 1.999 -21.343 1.00 95.56 103 ILE A CA 1
ATOM 810 C C . ILE A 1 103 ? 1.436 1.251 -20.002 1.00 95.56 103 ILE A C 1
ATOM 812 O O . ILE A 1 103 ? 0.779 0.210 -19.912 1.00 95.56 103 ILE A O 1
ATOM 816 N N . LEU A 1 104 ? 2.137 1.762 -18.982 1.00 95.94 104 LEU A N 1
ATOM 817 C CA . LEU A 1 104 ? 2.170 1.171 -17.639 1.00 95.94 104 LEU A CA 1
ATOM 818 C C . LEU A 1 104 ? 0.784 1.209 -16.979 1.00 95.94 104 LEU A C 1
ATOM 820 O O . LEU A 1 104 ? 0.317 0.178 -16.494 1.00 95.94 104 LEU A O 1
ATOM 824 N N . GLU A 1 105 ? 0.093 2.349 -17.040 1.00 94.81 105 GLU A N 1
ATOM 825 C CA . GLU A 1 105 ? -1.280 2.513 -16.541 1.00 94.81 105 GLU A CA 1
ATOM 826 C C . GLU A 1 105 ? -2.239 1.503 -17.188 1.00 94.81 105 GLU A C 1
ATOM 828 O O . GLU A 1 105 ? -2.998 0.825 -16.494 1.00 94.81 105 GLU A O 1
ATOM 833 N N . ARG A 1 106 ? -2.153 1.310 -18.513 1.00 93.94 106 ARG A N 1
ATOM 834 C CA . ARG A 1 106 ? -2.962 0.306 -19.227 1.00 93.94 106 ARG A CA 1
ATOM 835 C C . ARG A 1 106 ? -2.658 -1.133 -18.815 1.00 93.94 106 ARG A C 1
ATOM 837 O O . ARG A 1 106 ? -3.517 -1.990 -18.998 1.00 93.94 106 ARG A O 1
ATOM 844 N N . GLN A 1 107 ? -1.472 -1.434 -18.280 1.00 93.25 107 GLN A N 1
ATOM 845 C CA . GLN A 1 107 ? -1.184 -2.784 -17.785 1.00 93.25 107 GLN A CA 1
ATOM 846 C C . GLN A 1 107 ? -1.833 -3.072 -16.428 1.00 93.25 107 GLN A C 1
ATOM 848 O O . GLN A 1 107 ? -2.105 -4.239 -16.155 1.00 93.25 107 GLN A O 1
ATOM 853 N N . LEU A 1 108 ? -2.122 -2.058 -15.601 1.00 90.19 108 LEU A N 1
ATOM 854 C CA . LEU A 1 108 ? -2.741 -2.267 -14.283 1.00 90.19 108 LEU A CA 1
ATOM 855 C C . LEU A 1 108 ? -4.114 -2.939 -14.389 1.00 90.19 108 LEU A C 1
ATOM 857 O O . LEU A 1 108 ? -4.414 -3.854 -13.625 1.00 90.19 108 LEU A O 1
ATOM 861 N N . THR A 1 109 ? -4.913 -2.540 -15.378 1.00 86.44 109 THR A N 1
ATOM 862 C CA . THR A 1 109 ? -6.276 -3.052 -15.599 1.00 86.44 109 THR A CA 1
ATOM 863 C C . THR A 1 109 ? -6.313 -4.364 -16.385 1.00 86.44 109 THR A C 1
ATOM 865 O O . THR A 1 109 ? -7.382 -4.931 -16.620 1.00 86.44 109 THR A O 1
ATOM 868 N N . ARG A 1 110 ? -5.157 -4.879 -16.819 1.00 88.50 110 ARG A N 1
ATOM 869 C CA . ARG A 1 110 ? -5.072 -6.109 -17.609 1.00 88.50 110 ARG A CA 1
ATOM 870 C C . ARG A 1 110 ? -4.765 -7.306 -16.722 1.00 88.50 110 ARG A C 1
ATOM 872 O O . ARG A 1 110 ? -3.859 -7.297 -15.892 1.00 88.50 110 ARG A O 1
ATOM 879 N N . ARG A 1 111 ? -5.456 -8.412 -17.002 1.00 88.12 111 ARG A N 1
ATOM 880 C CA . ARG A 1 111 ? -5.035 -9.730 -16.526 1.00 88.12 111 ARG A CA 1
ATOM 881 C C . ARG A 1 111 ? -3.829 -10.189 -17.344 1.00 88.12 111 ARG A C 1
ATOM 883 O O . ARG A 1 111 ? -3.947 -10.451 -18.541 1.00 88.12 111 ARG A O 1
ATOM 890 N N . ILE A 1 112 ? -2.673 -10.243 -16.693 1.00 87.69 112 ILE A N 1
ATOM 891 C CA . ILE A 1 112 ? -1.374 -10.577 -17.283 1.00 87.69 112 ILE A CA 1
ATOM 892 C C . ILE A 1 112 ? -1.108 -12.081 -17.119 1.00 87.69 112 ILE A C 1
ATOM 894 O O . ILE A 1 112 ? -0.693 -12.727 -18.077 1.00 87.69 112 ILE A O 1
ATOM 898 N N . SER A 1 113 ? -1.394 -12.668 -15.951 1.00 89.81 113 SER A N 1
ATOM 899 C CA . SER A 1 113 ? -1.240 -14.112 -15.696 1.00 89.81 113 SER A CA 1
ATOM 900 C C . SER A 1 113 ? -2.496 -14.734 -15.086 1.00 89.81 113 SER A C 1
ATOM 902 O O . SER A 1 113 ? -3.287 -14.074 -14.414 1.00 89.81 113 SER A O 1
ATOM 904 N N . ASP A 1 114 ? -2.676 -16.034 -15.323 1.00 88.81 114 ASP A N 1
ATOM 905 C CA . ASP A 1 114 ? -3.689 -16.851 -14.647 1.00 88.81 114 ASP A CA 1
ATOM 906 C C . ASP A 1 114 ? -3.252 -17.281 -13.245 1.00 88.81 114 ASP A C 1
ATOM 908 O O . ASP A 1 114 ? -4.086 -17.646 -12.416 1.00 88.81 114 ASP A O 1
ATOM 912 N N . ASN A 1 115 ? -1.950 -17.217 -12.959 1.00 89.69 115 ASN A N 1
ATOM 913 C CA . ASN A 1 115 ? -1.430 -17.429 -11.622 1.00 89.69 115 ASN A CA 1
ATOM 914 C C . ASN A 1 115 ? -1.595 -16.140 -10.804 1.00 89.69 115 ASN A C 1
ATOM 916 O O . ASN A 1 115 ? -0.901 -15.153 -11.047 1.00 89.69 115 ASN A O 1
ATOM 920 N N . GLN A 1 116 ? -2.483 -16.168 -9.807 1.00 88.69 116 GLN A N 1
ATOM 921 C CA . GLN A 1 116 ? -2.785 -15.015 -8.950 1.00 88.69 116 GLN A CA 1
ATOM 922 C C . GLN A 1 116 ? -1.549 -14.448 -8.237 1.00 88.69 116 GLN A C 1
ATOM 924 O O . GLN A 1 116 ? -1.451 -13.239 -8.053 1.00 88.69 116 GLN A O 1
ATOM 929 N N . LEU A 1 117 ? -0.586 -15.297 -7.863 1.00 90.38 117 LEU A N 1
ATOM 930 C CA . LEU A 1 117 ? 0.641 -14.847 -7.209 1.00 90.38 117 LEU A CA 1
ATOM 931 C C . LEU A 1 117 ? 1.565 -14.107 -8.184 1.00 90.38 117 LEU A C 1
ATOM 933 O O . LEU A 1 117 ? 2.197 -13.127 -7.807 1.00 90.38 117 LEU A O 1
ATOM 937 N N . GLU A 1 118 ? 1.642 -14.552 -9.440 1.00 92.31 118 GLU A N 1
ATOM 938 C CA . GLU A 1 118 ? 2.375 -13.815 -10.478 1.00 92.31 118 GLU A CA 1
ATOM 939 C C . GLU A 1 118 ? 1.682 -12.506 -10.834 1.00 92.31 118 GLU A C 1
ATOM 941 O O . GLU A 1 118 ? 2.354 -11.492 -10.983 1.00 92.31 118 GLU A O 1
ATOM 946 N N . GLN A 1 119 ? 0.350 -12.524 -10.940 1.00 92.25 119 GLN A N 1
ATOM 947 C CA . GLN A 1 119 ? -0.436 -11.321 -11.195 1.00 92.25 119 GLN A CA 1
ATOM 948 C C . GLN A 1 119 ? -0.180 -10.259 -10.120 1.00 92.25 119 GLN A C 1
ATOM 950 O O . GLN A 1 119 ? 0.054 -9.101 -10.459 1.00 92.25 119 GLN A O 1
ATOM 955 N N . ALA A 1 120 ? -0.153 -10.662 -8.846 1.00 92.06 120 ALA A N 1
ATOM 956 C CA . ALA A 1 120 ? 0.170 -9.771 -7.740 1.00 92.06 120 ALA A CA 1
ATOM 957 C C . ALA A 1 120 ? 1.570 -9.155 -7.879 1.00 92.06 120 ALA A C 1
ATOM 959 O O . ALA A 1 120 ? 1.723 -7.951 -7.694 1.00 92.06 120 ALA A O 1
ATOM 960 N N . TRP A 1 121 ? 2.578 -9.948 -8.262 1.00 94.44 121 TRP A N 1
ATOM 961 C CA . TRP A 1 121 ? 3.925 -9.424 -8.502 1.00 94.44 121 TRP A CA 1
ATOM 962 C C . TRP A 1 121 ? 3.961 -8.380 -9.616 1.00 94.44 121 TRP A C 1
ATOM 964 O O . TRP A 1 121 ? 4.546 -7.318 -9.431 1.00 94.44 121 TRP A O 1
ATOM 974 N N . TYR A 1 122 ? 3.273 -8.623 -10.732 1.00 95.00 122 TYR A N 1
ATOM 975 C CA . TYR A 1 122 ? 3.211 -7.642 -11.816 1.00 95.00 122 TYR A CA 1
ATOM 976 C C . TYR A 1 122 ? 2.517 -6.345 -11.395 1.00 95.00 122 TYR A C 1
ATOM 978 O O . TYR A 1 122 ? 2.963 -5.267 -11.779 1.00 95.00 122 TYR A O 1
ATOM 986 N N . TRP A 1 123 ? 1.454 -6.420 -10.590 1.00 94.50 123 TRP A N 1
ATOM 987 C CA . TRP A 1 123 ? 0.820 -5.223 -10.034 1.00 94.50 123 TRP A CA 1
ATOM 988 C C . TRP A 1 123 ? 1.748 -4.454 -9.095 1.00 94.50 123 TRP A C 1
ATOM 990 O O . TRP A 1 123 ? 1.778 -3.228 -9.162 1.00 94.50 123 TRP A O 1
ATOM 1000 N N . ILE A 1 124 ? 2.532 -5.148 -8.267 1.00 94.50 124 ILE A N 1
ATOM 1001 C CA . ILE A 1 124 ? 3.527 -4.523 -7.386 1.00 94.50 124 ILE A CA 1
ATOM 1002 C C . ILE A 1 124 ? 4.618 -3.824 -8.211 1.00 94.50 124 ILE A C 1
ATOM 1004 O O . ILE A 1 124 ? 4.927 -2.666 -7.939 1.00 94.50 124 ILE A O 1
ATOM 1008 N N . ASP A 1 125 ? 5.143 -4.468 -9.260 1.00 95.69 125 ASP A N 1
ATOM 1009 C CA . ASP A 1 125 ? 6.143 -3.873 -10.161 1.00 95.69 125 ASP A CA 1
ATOM 1010 C C . ASP A 1 125 ? 5.630 -2.588 -10.829 1.00 95.69 125 ASP A C 1
ATOM 1012 O O . ASP A 1 125 ? 6.359 -1.595 -10.950 1.00 95.69 125 ASP A O 1
ATOM 1016 N N . LEU A 1 126 ? 4.369 -2.610 -11.276 1.00 96.50 126 LEU A N 1
ATOM 1017 C CA . LEU A 1 126 ? 3.704 -1.462 -11.889 1.00 96.50 126 LEU A CA 1
ATOM 1018 C C . LEU A 1 126 ? 3.491 -0.341 -10.867 1.00 96.50 126 LEU A C 1
ATOM 1020 O O . LEU A 1 126 ? 3.863 0.796 -11.148 1.00 96.50 126 LEU A O 1
ATOM 1024 N N . ALA A 1 127 ? 2.963 -0.651 -9.680 1.00 95.69 127 ALA A N 1
ATOM 1025 C CA . ALA A 1 127 ? 2.751 0.325 -8.610 1.00 95.69 127 ALA A CA 1
ATOM 1026 C C . ALA A 1 127 ? 4.068 0.992 -8.183 1.00 95.69 127 ALA A C 1
ATOM 1028 O O . ALA A 1 127 ? 4.154 2.219 -8.157 1.00 95.69 127 ALA A O 1
ATOM 1029 N N . ASN A 1 128 ? 5.121 0.202 -7.949 1.00 94.88 128 ASN A N 1
ATOM 1030 C CA . ASN A 1 128 ? 6.451 0.709 -7.609 1.00 94.88 128 ASN A CA 1
ATOM 1031 C C . ASN A 1 128 ? 7.018 1.621 -8.710 1.00 94.88 128 ASN A C 1
ATOM 1033 O O . ASN A 1 128 ? 7.601 2.668 -8.433 1.00 94.88 128 ASN A O 1
ATOM 1037 N N . SER A 1 129 ? 6.839 1.245 -9.977 1.00 95.69 129 SER A N 1
ATOM 1038 C CA . SER A 1 129 ? 7.337 2.027 -11.112 1.00 95.69 129 SER A CA 1
ATOM 1039 C C . SER A 1 129 ? 6.595 3.349 -11.292 1.00 95.69 129 SER A C 1
ATOM 1041 O O . SER A 1 129 ? 7.234 4.376 -11.505 1.00 95.69 129 SER A O 1
ATOM 1043 N N . LEU A 1 130 ? 5.267 3.342 -11.160 1.00 96.06 130 LEU A N 1
ATOM 1044 C CA . LEU A 1 130 ? 4.437 4.548 -11.229 1.00 96.06 130 LEU A CA 1
ATOM 1045 C C . LEU A 1 130 ? 4.714 5.493 -10.054 1.00 96.06 130 LEU A C 1
ATOM 1047 O O . LEU A 1 130 ? 4.789 6.707 -10.248 1.00 96.06 130 LEU A O 1
ATOM 1051 N N . ARG A 1 131 ? 4.968 4.939 -8.864 1.00 94.31 131 ARG A N 1
ATOM 1052 C CA . ARG A 1 131 ? 5.422 5.708 -7.703 1.00 94.31 131 ARG A CA 1
ATOM 1053 C C . ARG A 1 131 ? 6.770 6.375 -7.955 1.00 94.31 131 ARG A C 1
ATOM 1055 O O . ARG A 1 131 ? 6.905 7.572 -7.746 1.00 94.31 131 ARG A O 1
ATOM 1062 N N . ASN A 1 132 ? 7.758 5.627 -8.443 1.00 92.12 132 ASN A N 1
ATOM 1063 C CA . ASN A 1 132 ? 9.096 6.162 -8.727 1.00 92.12 132 ASN A CA 1
ATOM 1064 C C . ASN A 1 132 ? 9.090 7.255 -9.810 1.00 92.12 132 ASN A C 1
ATOM 1066 O O . ASN A 1 132 ? 9.973 8.110 -9.832 1.00 92.12 132 ASN A O 1
ATOM 1070 N N . LEU A 1 133 ? 8.096 7.232 -10.700 1.00 93.19 133 LEU A N 1
ATOM 1071 C CA . LEU A 1 133 ? 7.835 8.280 -11.686 1.00 93.19 133 LEU A CA 1
ATOM 1072 C C . LEU A 1 133 ? 7.150 9.527 -11.101 1.00 93.19 133 LEU A C 1
ATOM 1074 O O . LEU A 1 133 ? 7.036 10.527 -11.804 1.00 93.19 133 LEU A O 1
ATOM 1078 N N . ASN A 1 134 ? 6.678 9.478 -9.850 1.00 91.44 134 ASN A N 1
ATOM 1079 C CA . ASN A 1 134 ? 5.756 10.451 -9.252 1.00 91.44 134 ASN A CA 1
ATOM 1080 C C . ASN A 1 134 ? 4.498 10.681 -10.113 1.00 91.44 134 ASN A C 1
ATOM 1082 O O . ASN A 1 134 ? 4.023 11.810 -10.249 1.00 91.44 134 ASN A O 1
ATOM 1086 N N . ARG A 1 135 ? 3.967 9.616 -10.731 1.00 94.25 135 ARG A N 1
ATOM 1087 C CA . ARG A 1 135 ? 2.762 9.671 -11.574 1.00 94.25 135 ARG A CA 1
ATOM 1088 C C . ARG A 1 135 ? 1.503 9.632 -10.704 1.00 94.25 135 ARG A C 1
ATOM 1090 O O . ARG A 1 135 ? 0.816 8.616 -10.618 1.00 94.25 135 ARG A O 1
ATOM 1097 N N . GLU A 1 136 ? 1.220 10.736 -10.021 1.00 93.88 136 GLU A N 1
ATOM 1098 C CA . GLU A 1 136 ? 0.093 10.854 -9.081 1.00 93.88 136 GLU A CA 1
ATOM 1099 C C . GLU A 1 136 ? -1.271 10.604 -9.753 1.00 93.88 136 GLU A C 1
ATOM 1101 O O . GLU A 1 136 ? -2.196 10.097 -9.117 1.00 93.88 136 GLU A O 1
ATOM 1106 N N . GLU A 1 137 ? -1.395 10.866 -11.057 1.00 93.62 137 GLU A N 1
ATOM 1107 C CA . GLU A 1 137 ? -2.609 10.602 -11.839 1.00 93.62 137 GLU A CA 1
ATOM 1108 C C . GLU A 1 137 ? -2.965 9.109 -11.916 1.00 93.62 137 GLU A C 1
ATOM 1110 O O . GLU A 1 137 ? -4.118 8.763 -12.179 1.00 93.62 137 GLU A O 1
ATOM 1115 N N . SER A 1 138 ? -2.004 8.215 -11.657 1.00 94.81 138 SER A N 1
ATOM 1116 C CA . SER A 1 138 ? -2.239 6.770 -11.618 1.00 94.81 138 SER A CA 1
ATOM 1117 C C . SER A 1 138 ? -2.851 6.282 -10.304 1.00 94.81 138 SER A C 1
ATOM 1119 O O . SER A 1 138 ? -3.355 5.158 -10.259 1.00 94.81 138 SER A O 1
ATOM 1121 N N . LEU A 1 139 ? -2.824 7.078 -9.230 1.00 95.31 139 LEU A N 1
ATOM 1122 C CA . LEU A 1 139 ? -3.274 6.624 -7.913 1.00 95.31 139 LEU A CA 1
ATOM 1123 C C . LEU A 1 139 ? -4.744 6.150 -7.903 1.00 95.31 139 LEU A C 1
ATOM 1125 O O . LEU A 1 139 ? -4.993 5.060 -7.387 1.00 95.31 139 LEU A O 1
ATOM 1129 N N . PRO A 1 140 ? -5.716 6.840 -8.535 1.00 94.44 140 PRO A N 1
ATOM 1130 C CA . PRO A 1 140 ? -7.082 6.326 -8.651 1.00 94.44 140 PRO A CA 1
ATOM 1131 C C . PRO A 1 140 ? -7.173 4.935 -9.292 1.00 94.44 140 PRO A C 1
ATOM 1133 O O . PRO A 1 140 ? -7.985 4.116 -8.867 1.00 94.44 140 PRO A O 1
ATOM 1136 N N . LEU A 1 141 ? -6.329 4.635 -10.288 1.00 93.06 141 LEU A N 1
ATOM 1137 C CA . LEU A 1 141 ? -6.300 3.314 -10.924 1.00 93.06 141 LEU A CA 1
ATOM 1138 C C . LEU A 1 141 ? -5.820 2.240 -9.942 1.00 93.06 141 LEU A C 1
ATOM 1140 O O . LEU A 1 141 ? -6.409 1.164 -9.884 1.00 93.06 141 LEU A O 1
ATOM 1144 N N . LEU A 1 142 ? -4.797 2.543 -9.139 1.00 94.06 142 LEU A N 1
ATOM 1145 C CA . LEU A 1 142 ? -4.283 1.635 -8.109 1.00 94.06 142 LEU A CA 1
ATOM 1146 C C . LEU A 1 142 ? -5.313 1.376 -7.002 1.00 94.06 142 LEU A C 1
ATOM 1148 O O . LEU A 1 142 ? -5.464 0.237 -6.560 1.00 94.06 142 LEU A O 1
ATOM 1152 N N . LEU A 1 143 ? -6.051 2.409 -6.586 1.00 93.38 143 LEU A N 1
ATOM 1153 C CA . LEU A 1 143 ? -7.140 2.274 -5.614 1.00 93.38 143 LEU A CA 1
ATOM 1154 C C . LEU A 1 143 ? -8.268 1.379 -6.155 1.00 93.38 143 LEU A C 1
ATOM 1156 O O . LEU A 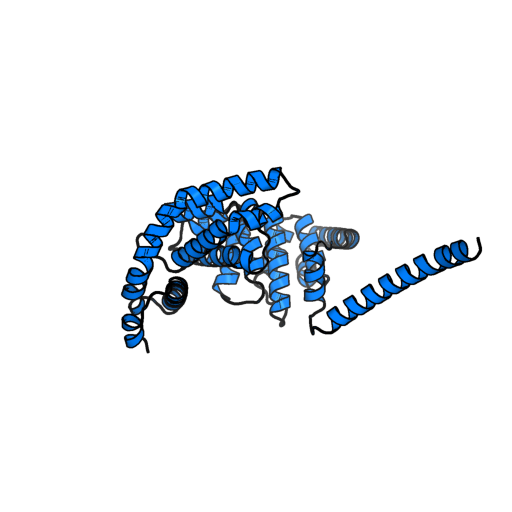1 143 ? -8.767 0.513 -5.433 1.00 93.38 143 LEU A O 1
ATOM 1160 N N . ASN A 1 144 ? -8.619 1.524 -7.437 1.00 88.81 144 ASN A N 1
ATOM 1161 C CA . ASN A 1 144 ? -9.642 0.696 -8.079 1.00 88.81 144 ASN A CA 1
ATOM 1162 C C . ASN A 1 144 ? -9.249 -0.790 -8.143 1.00 88.81 144 ASN A C 1
ATOM 1164 O O . ASN A 1 144 ? -10.111 -1.645 -7.953 1.00 88.81 144 ASN A O 1
ATOM 1168 N N . CYS A 1 145 ? -7.961 -1.119 -8.317 1.00 84.94 145 CYS A N 1
ATOM 1169 C CA . CYS A 1 145 ? -7.501 -2.515 -8.318 1.00 84.94 145 CYS A CA 1
ATOM 1170 C C . CYS A 1 145 ? -7.871 -3.267 -7.024 1.00 84.94 145 CYS A C 1
ATOM 1172 O O . CYS A 1 145 ? -8.196 -4.456 -7.065 1.00 84.94 145 CYS A O 1
ATOM 1174 N N . VAL A 1 146 ? -7.836 -2.585 -5.874 1.00 78.62 146 VAL A N 1
ATOM 1175 C CA . VAL A 1 146 ? -8.199 -3.187 -4.579 1.00 78.62 146 VAL A CA 1
ATOM 1176 C C . VAL A 1 146 ? -9.698 -3.158 -4.334 1.00 78.62 146 VAL A C 1
ATOM 1178 O O . VAL A 1 146 ? -10.218 -4.121 -3.782 1.00 78.62 146 VAL A O 1
ATOM 1181 N N . ALA A 1 147 ? -10.405 -2.131 -4.811 1.00 71.44 147 ALA A N 1
ATOM 1182 C CA . ALA A 1 147 ? -11.866 -2.104 -4.750 1.00 71.44 147 ALA A CA 1
ATOM 1183 C C . ALA A 1 147 ? -12.501 -3.311 -5.471 1.00 71.44 147 ALA A C 1
ATOM 1185 O O . ALA A 1 147 ? -13.514 -3.837 -5.017 1.00 71.44 147 ALA A O 1
ATOM 1186 N N . GLU A 1 148 ? -11.888 -3.780 -6.561 1.00 66.31 148 GLU A N 1
ATOM 1187 C CA . GLU A 1 148 ? -12.372 -4.932 -7.332 1.00 66.31 148 GLU A CA 1
ATOM 1188 C C . GLU A 1 148 ? -11.961 -6.291 -6.734 1.00 66.31 148 GLU A C 1
ATOM 1190 O O . GLU A 1 148 ? -12.612 -7.304 -7.001 1.00 66.31 148 GLU A O 1
ATOM 1195 N N . THR A 1 149 ? -10.885 -6.345 -5.938 1.00 63.69 149 THR A N 1
ATOM 1196 C CA . THR A 1 149 ? -10.326 -7.594 -5.395 1.00 63.69 149 THR A CA 1
ATOM 1197 C C . THR A 1 149 ? -9.758 -7.394 -3.982 1.00 63.69 149 THR A C 1
ATOM 1199 O O . THR A 1 149 ? -8.560 -7.230 -3.779 1.00 63.69 149 THR A O 1
ATOM 1202 N N . ASP A 1 150 ? -10.618 -7.454 -2.963 1.00 62.69 150 ASP A N 1
ATOM 1203 C CA . ASP A 1 150 ? -10.234 -7.226 -1.553 1.00 62.69 150 ASP A CA 1
ATOM 1204 C C . ASP A 1 150 ? -9.239 -8.262 -0.976 1.00 62.69 150 ASP A C 1
ATOM 1206 O O . ASP A 1 150 ? -8.687 -8.071 0.118 1.00 62.69 150 ASP A O 1
ATOM 1210 N N . GLU A 1 151 ? -9.034 -9.384 -1.673 1.00 73.62 151 GLU A N 1
ATOM 1211 C CA . GLU A 1 151 ? -8.263 -10.536 -1.203 1.00 73.62 151 GLU A CA 1
ATOM 1212 C C . GLU A 1 151 ? -7.487 -11.205 -2.349 1.00 73.62 151 GLU A C 1
ATOM 1214 O O . GLU A 1 151 ? -7.900 -12.223 -2.904 1.00 73.62 151 GLU A O 1
ATOM 1219 N N . PHE A 1 152 ? -6.322 -10.652 -2.695 1.00 85.06 152 PHE A N 1
ATOM 1220 C CA . PHE A 1 152 ? -5.337 -11.334 -3.539 1.00 85.06 152 PHE A CA 1
ATOM 1221 C C . PHE A 1 152 ? -4.010 -11.560 -2.791 1.00 85.06 152 PHE A C 1
ATOM 1223 O O . PHE A 1 152 ? -3.720 -10.882 -1.796 1.00 85.06 152 PHE A O 1
ATOM 1230 N N . PRO A 1 153 ? -3.182 -12.534 -3.224 1.00 87.88 153 PRO A N 1
ATOM 1231 C CA . PRO A 1 153 ? -1.889 -12.789 -2.597 1.00 87.88 153 PRO A CA 1
ATOM 1232 C C . PRO A 1 153 ? -1.019 -11.529 -2.577 1.00 87.88 153 PRO A C 1
ATOM 1234 O O . PRO A 1 153 ? -0.986 -10.800 -3.554 1.00 87.88 153 PRO A O 1
ATOM 1237 N N . LEU A 1 154 ? -0.263 -11.295 -1.501 1.00 90.31 154 LEU A N 1
ATOM 1238 C CA . LEU A 1 154 ? 0.682 -10.166 -1.407 1.00 90.31 154 LEU A CA 1
ATOM 1239 C C . LEU A 1 154 ? 0.043 -8.766 -1.454 1.00 90.31 154 LEU A C 1
ATOM 1241 O O . LEU A 1 154 ? 0.762 -7.782 -1.624 1.00 90.31 154 LEU A O 1
ATOM 1245 N N . VAL A 1 155 ? -1.272 -8.647 -1.229 1.00 91.88 155 VAL A N 1
ATOM 1246 C CA . VAL A 1 155 ? -1.982 -7.353 -1.193 1.00 91.88 155 VAL A CA 1
ATOM 1247 C C . VAL A 1 155 ? -1.316 -6.317 -0.277 1.00 91.88 155 VAL A C 1
ATOM 1249 O O . VAL A 1 155 ? -1.335 -5.133 -0.579 1.00 91.88 155 VAL A O 1
ATOM 1252 N N . HIS A 1 156 ? -0.658 -6.741 0.807 1.00 93.19 156 HIS A N 1
ATOM 1253 C CA . HIS A 1 156 ? 0.070 -5.842 1.705 1.00 93.19 156 HIS A CA 1
ATOM 1254 C C . HIS A 1 156 ? 1.297 -5.184 1.057 1.00 93.19 156 HIS A C 1
ATOM 1256 O O . HIS A 1 156 ? 1.583 -4.033 1.366 1.00 93.19 156 HIS A O 1
ATOM 1262 N N . TYR A 1 157 ? 2.005 -5.870 0.153 1.00 93.44 157 TYR A N 1
ATOM 1263 C CA . TYR A 1 157 ? 3.117 -5.276 -0.598 1.00 93.44 157 TYR A CA 1
ATOM 1264 C C . TYR A 1 157 ? 2.605 -4.315 -1.674 1.00 93.44 157 TYR A C 1
ATOM 1266 O O . TYR A 1 157 ? 3.172 -3.246 -1.861 1.00 93.44 157 TYR A O 1
ATOM 1274 N N . PHE A 1 158 ? 1.490 -4.644 -2.332 1.00 94.56 158 PHE A N 1
ATOM 1275 C CA . PHE A 1 158 ? 0.835 -3.710 -3.251 1.00 94.56 158 PHE A CA 1
ATOM 1276 C C . PHE A 1 158 ? 0.344 -2.450 -2.521 1.00 94.56 158 PHE A C 1
ATOM 1278 O O . PHE A 1 158 ? 0.574 -1.324 -2.966 1.00 94.56 158 PHE A O 1
ATOM 1285 N N . ALA A 1 159 ? -0.287 -2.638 -1.361 1.00 95.62 159 ALA A N 1
ATOM 1286 C CA . ALA A 1 159 ? -0.731 -1.552 -0.505 1.00 95.62 159 ALA A CA 1
ATOM 1287 C C . ALA A 1 159 ? 0.445 -0.693 -0.028 1.00 95.62 159 ALA A C 1
ATOM 1289 O O . ALA A 1 159 ? 0.341 0.527 -0.067 1.00 95.62 159 ALA A O 1
ATOM 1290 N N . ALA A 1 160 ? 1.568 -1.313 0.349 1.00 95.69 160 ALA A N 1
ATOM 1291 C CA . ALA A 1 160 ? 2.796 -0.623 0.733 1.00 95.69 160 ALA A CA 1
ATOM 1292 C C . ALA A 1 160 ? 3.327 0.308 -0.367 1.00 95.69 160 ALA A C 1
ATOM 1294 O O . ALA A 1 160 ? 3.701 1.434 -0.068 1.00 95.69 160 ALA A O 1
ATOM 1295 N N . GLU A 1 161 ? 3.313 -0.113 -1.633 1.00 95.75 161 GLU A N 1
ATOM 1296 C CA . GLU A 1 161 ? 3.693 0.783 -2.735 1.00 95.75 161 GLU A CA 1
ATOM 1297 C C . GLU A 1 161 ? 2.659 1.896 -2.950 1.00 95.75 161 GLU A C 1
ATOM 1299 O O . GLU A 1 161 ? 3.017 3.037 -3.227 1.00 95.75 161 GLU A O 1
ATOM 1304 N N . THR A 1 162 ? 1.370 1.590 -2.789 1.00 96.81 162 THR A N 1
ATOM 1305 C CA . THR A 1 162 ? 0.277 2.537 -3.059 1.00 96.81 162 THR A CA 1
ATOM 1306 C C . THR A 1 162 ? 0.176 3.644 -2.003 1.00 96.81 162 THR A C 1
ATOM 1308 O O . THR A 1 162 ? -0.065 4.797 -2.352 1.00 96.81 162 THR A O 1
ATOM 1311 N N . VAL A 1 163 ? 0.400 3.339 -0.717 1.00 97.44 163 VAL A N 1
ATOM 1312 C CA . VAL A 1 163 ? 0.388 4.363 0.353 1.00 97.44 163 VAL A CA 1
ATOM 1313 C C . VAL A 1 163 ? 1.543 5.359 0.241 1.00 97.44 163 VAL A C 1
ATOM 1315 O O . VAL A 1 163 ? 1.482 6.427 0.841 1.00 97.44 163 VAL A O 1
ATOM 1318 N N . CYS A 1 164 ? 2.591 5.021 -0.513 1.00 97.31 164 CYS A N 1
ATOM 1319 C CA . CYS A 1 164 ? 3.780 5.852 -0.673 1.00 97.31 164 CYS A CA 1
ATOM 1320 C C . CYS A 1 164 ? 3.660 6.915 -1.784 1.00 97.31 164 CYS A C 1
ATOM 1322 O O . CYS A 1 164 ? 4.646 7.581 -2.096 1.00 97.31 164 CYS A O 1
ATOM 1324 N N . PHE A 1 165 ? 2.479 7.087 -2.386 1.00 97.25 165 PHE A N 1
ATOM 1325 C CA . PHE A 1 165 ? 2.179 8.222 -3.266 1.00 97.25 165 PHE A CA 1
ATOM 1326 C C . PHE A 1 165 ? 1.947 9.496 -2.446 1.00 97.25 165 PHE A C 1
ATOM 1328 O O . PHE A 1 165 ? 1.293 9.458 -1.401 1.00 97.25 165 PHE A O 1
ATOM 1335 N N . LEU A 1 166 ? 2.434 10.647 -2.919 1.00 94.69 166 LEU A N 1
ATOM 1336 C CA . LEU A 1 166 ? 2.395 11.889 -2.138 1.00 94.69 166 LEU A CA 1
ATOM 1337 C C . LEU A 1 166 ? 0.964 12.379 -1.905 1.00 94.69 166 LEU A C 1
ATOM 1339 O O . LEU A 1 166 ? 0.667 12.937 -0.846 1.00 94.69 166 LEU A O 1
ATOM 1343 N N . SER A 1 167 ? 0.074 12.169 -2.877 1.00 95.50 167 SER A N 1
ATOM 1344 C CA . SER A 1 167 ? -1.328 12.586 -2.782 1.00 95.50 167 SER A CA 1
ATOM 1345 C C . SER A 1 167 ? -2.214 11.623 -1.985 1.00 95.50 167 SER A C 1
ATOM 1347 O O . SER A 1 167 ? -3.374 11.951 -1.729 1.00 95.50 167 SER A O 1
ATOM 1349 N N . PHE A 1 168 ? -1.691 10.476 -1.525 1.00 97.75 168 PHE A N 1
ATOM 1350 C CA . PHE A 1 168 ? -2.476 9.447 -0.831 1.00 97.75 168 PHE A CA 1
ATOM 1351 C C . PHE A 1 168 ? -3.233 9.987 0.393 1.00 97.75 168 PHE A C 1
ATOM 1353 O O . PHE A 1 168 ? -4.403 9.657 0.599 1.00 97.75 168 PHE A O 1
ATOM 1360 N N . GLY A 1 169 ? -2.602 10.889 1.154 1.00 96.94 169 GLY A N 1
ATOM 1361 C CA . GLY A 1 169 ? -3.215 11.567 2.300 1.00 96.94 169 GLY A CA 1
ATOM 1362 C C . GLY A 1 169 ? -4.529 12.292 1.969 1.00 96.94 169 GLY A C 1
ATOM 1363 O O . GLY A 1 169 ? -5.439 12.325 2.793 1.00 96.94 169 GLY A O 1
ATOM 1364 N N . GLY A 1 170 ? -4.661 12.827 0.751 1.00 96.81 170 GLY A N 1
ATOM 1365 C CA . GLY A 1 170 ? -5.879 13.506 0.303 1.00 96.81 170 GLY A CA 1
ATOM 1366 C C . GLY A 1 170 ? -7.068 12.558 0.156 1.00 96.81 170 GLY A C 1
ATOM 1367 O O . GLY A 1 170 ? -8.182 12.917 0.514 1.00 96.81 170 GLY A O 1
ATOM 1368 N N . TYR A 1 171 ? -6.832 11.319 -0.281 1.00 96.88 171 TYR A N 1
ATOM 1369 C CA . TYR A 1 171 ? -7.901 10.330 -0.445 1.00 96.88 171 TYR A CA 1
ATOM 1370 C C . TYR A 1 171 ? -8.416 9.815 0.901 1.00 96.88 171 TYR A C 1
ATOM 1372 O O . TYR A 1 171 ? -9.620 9.637 1.070 1.00 96.88 171 TYR A O 1
ATOM 1380 N N . VAL A 1 172 ? -7.536 9.614 1.890 1.00 97.25 172 VAL A N 1
ATOM 1381 C CA . VAL A 1 172 ? -7.975 9.187 3.234 1.00 97.25 172 VAL A CA 1
ATOM 1382 C C . VAL A 1 172 ? -8.705 10.292 3.999 1.00 97.25 172 VAL A C 1
ATOM 1384 O O . VAL A 1 172 ? -9.463 9.986 4.915 1.00 97.25 172 VAL A O 1
ATOM 1387 N N . ALA A 1 173 ? -8.507 11.558 3.617 1.00 96.31 173 ALA A N 1
ATOM 1388 C CA . ALA A 1 173 ? -9.239 12.697 4.163 1.00 96.31 173 ALA A CA 1
ATOM 1389 C C . ALA A 1 173 ? -10.684 12.800 3.630 1.00 96.31 173 ALA A C 1
ATOM 1391 O O . ALA A 1 173 ? -11.466 13.603 4.135 1.00 96.31 173 ALA A O 1
ATOM 1392 N N . GLU A 1 174 ? -11.067 11.968 2.655 1.00 95.44 174 GLU A N 1
ATOM 1393 C CA . GLU A 1 174 ? -12.420 11.901 2.089 1.00 95.44 174 GLU A CA 1
ATOM 1394 C C . GLU A 1 174 ? -13.057 10.505 2.286 1.00 95.44 174 GLU A C 1
ATOM 1396 O O . GLU A 1 174 ? -13.459 9.860 1.309 1.00 95.44 174 GLU A O 1
ATOM 1401 N N . PRO A 1 175 ? -13.175 10.006 3.536 1.00 93.62 175 PRO A N 1
ATOM 1402 C CA . PRO A 1 175 ? -13.521 8.609 3.843 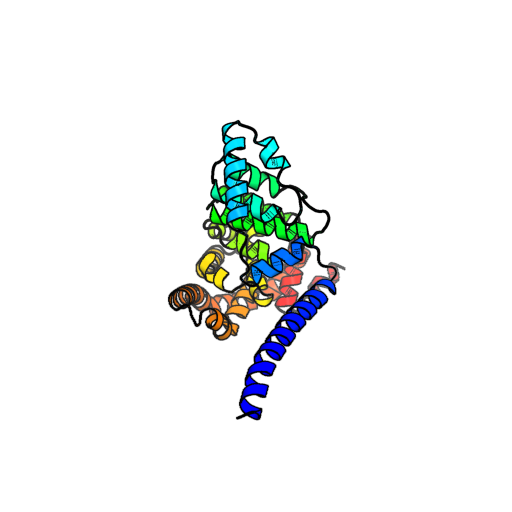1.00 93.62 175 PRO A CA 1
ATOM 1403 C C . PRO A 1 175 ? -14.916 8.166 3.364 1.00 93.62 175 PRO A C 1
ATOM 1405 O O . PRO A 1 175 ? -15.180 6.970 3.246 1.00 93.62 175 PRO A O 1
ATOM 1408 N N . GLU A 1 176 ? -15.807 9.118 3.082 1.00 90.88 176 GLU A N 1
ATOM 1409 C CA . GLU A 1 176 ? -17.178 8.872 2.614 1.00 90.88 176 GLU A CA 1
ATOM 1410 C C . GLU A 1 176 ? -17.269 8.659 1.090 1.00 90.88 176 GLU A C 1
ATOM 1412 O O . GLU A 1 176 ? -18.307 8.241 0.578 1.00 90.88 176 GLU A O 1
ATOM 1417 N N . THR A 1 177 ? -16.196 8.934 0.343 1.00 92.62 177 THR A N 1
ATOM 1418 C CA . THR A 1 177 ? -16.140 8.688 -1.105 1.00 92.62 177 THR A CA 1
ATOM 1419 C C . THR A 1 177 ? -15.738 7.241 -1.401 1.00 92.62 177 THR A C 1
ATOM 1421 O O . THR A 1 177 ? -15.042 6.609 -0.609 1.00 92.62 177 THR A O 1
ATOM 1424 N N . LEU A 1 178 ? -16.104 6.713 -2.577 1.00 90.38 178 LEU A N 1
ATOM 1425 C CA . LEU A 1 178 ? -15.689 5.363 -2.999 1.00 90.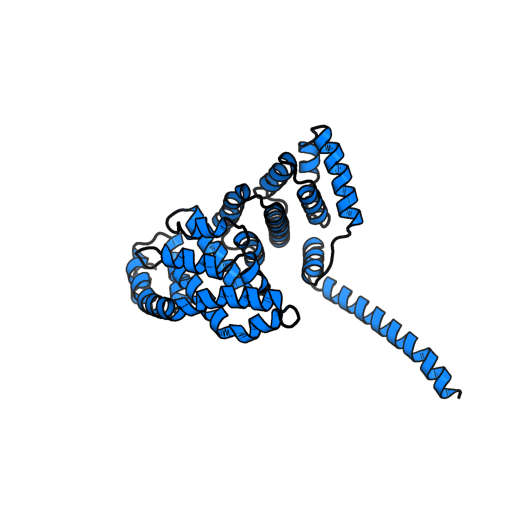38 178 LEU A CA 1
ATOM 1426 C C . LEU A 1 178 ? -14.159 5.210 -3.022 1.00 90.38 178 LEU A C 1
ATOM 1428 O O . LEU A 1 178 ? -13.612 4.217 -2.545 1.00 90.38 178 LEU A O 1
ATOM 1432 N N . THR A 1 179 ? -13.460 6.222 -3.540 1.00 92.62 179 THR A N 1
ATOM 1433 C CA . THR A 1 179 ? -11.995 6.264 -3.589 1.00 92.62 179 THR A CA 1
ATOM 1434 C C . THR A 1 179 ? -11.374 6.401 -2.204 1.00 92.62 179 THR A C 1
ATOM 1436 O O . THR A 1 179 ? -10.361 5.760 -1.933 1.00 92.62 179 THR A O 1
ATOM 1439 N N . GLY A 1 180 ? -11.987 7.176 -1.308 1.00 94.56 180 GLY A N 1
ATOM 1440 C CA . GLY A 1 180 ? -11.549 7.273 0.081 1.00 94.56 180 GLY A CA 1
ATOM 1441 C C . GLY A 1 180 ? -11.711 5.952 0.821 1.00 94.56 180 GLY A C 1
ATOM 1442 O O . GLY A 1 180 ? -10.780 5.511 1.488 1.00 94.56 180 GLY A O 1
ATOM 1443 N N . HIS A 1 181 ? -12.821 5.243 0.616 1.00 92.81 181 HIS A N 1
ATOM 1444 C CA . HIS A 1 181 ? -13.029 3.904 1.170 1.00 92.81 181 HIS A CA 1
ATOM 1445 C C . HIS A 1 181 ? -11.953 2.909 0.705 1.00 92.81 181 HIS A C 1
ATOM 1447 O O . HIS A 1 181 ? -11.370 2.190 1.522 1.00 92.81 181 HIS A O 1
ATOM 1453 N N . ALA A 1 182 ? -11.628 2.911 -0.592 1.00 93.88 182 ALA A N 1
ATOM 1454 C CA . ALA A 1 182 ? -10.532 2.111 -1.139 1.00 93.88 182 ALA A CA 1
ATOM 1455 C C . ALA A 1 182 ? -9.172 2.510 -0.534 1.00 93.88 182 ALA A C 1
ATOM 1457 O O . ALA A 1 182 ? -8.375 1.639 -0.176 1.00 93.88 182 ALA A O 1
ATOM 1458 N N . ALA A 1 183 ? -8.922 3.809 -0.339 1.00 96.56 183 ALA A N 1
ATOM 1459 C CA . ALA A 1 183 ? -7.717 4.300 0.324 1.00 96.56 183 ALA A CA 1
ATOM 1460 C C . ALA A 1 183 ? -7.636 3.841 1.790 1.00 96.56 183 ALA A C 1
ATOM 1462 O O . ALA A 1 183 ? -6.576 3.403 2.230 1.00 96.56 183 ALA A O 1
ATOM 1463 N N . LEU A 1 184 ? -8.744 3.832 2.539 1.00 96.19 184 LEU A N 1
ATOM 1464 C CA . LEU A 1 184 ? -8.774 3.280 3.899 1.00 96.19 184 LEU A CA 1
ATOM 1465 C C . LEU A 1 184 ? -8.441 1.783 3.915 1.00 96.19 184 LEU A C 1
ATOM 1467 O O . LEU A 1 184 ? -7.668 1.336 4.765 1.00 96.19 184 LEU A O 1
ATOM 1471 N N . ARG A 1 185 ? -8.969 1.003 2.962 1.00 94.69 185 ARG A N 1
ATOM 1472 C CA . ARG A 1 185 ? -8.617 -0.420 2.826 1.00 94.69 185 ARG A CA 1
ATOM 1473 C C . ARG A 1 185 ? -7.129 -0.599 2.536 1.00 94.69 185 ARG A C 1
ATOM 1475 O O . ARG A 1 185 ? -6.477 -1.391 3.215 1.00 94.69 185 ARG A O 1
ATOM 1482 N N . ILE A 1 186 ? -6.577 0.158 1.588 1.00 96.12 186 ILE A N 1
ATOM 1483 C CA . ILE A 1 186 ? -5.141 0.156 1.267 1.00 96.12 186 ILE A CA 1
ATOM 1484 C C . ILE A 1 186 ? -4.303 0.506 2.499 1.00 96.12 186 ILE A C 1
ATOM 1486 O O . ILE A 1 186 ? -3.385 -0.236 2.846 1.00 96.12 186 ILE A O 1
ATOM 1490 N N . LEU A 1 187 ? -4.649 1.580 3.208 1.00 97.81 187 LEU A N 1
ATOM 1491 C CA . LEU A 1 187 ? -3.934 2.009 4.406 1.00 97.81 187 LEU A CA 1
ATOM 1492 C C . LEU A 1 187 ? -3.950 0.920 5.482 1.00 97.81 187 LEU A C 1
ATOM 1494 O O . LEU A 1 187 ? -2.904 0.575 6.033 1.00 97.81 187 LEU A O 1
ATOM 1498 N N . HIS A 1 188 ? -5.116 0.325 5.737 1.00 96.50 188 HIS A N 1
ATOM 1499 C CA . HIS A 1 188 ? -5.242 -0.805 6.649 1.00 96.50 188 HIS A CA 1
ATOM 1500 C C . HIS A 1 188 ? -4.332 -1.975 6.234 1.00 96.50 188 HIS A C 1
ATOM 1502 O O . HIS A 1 188 ? -3.581 -2.489 7.063 1.00 96.50 188 HIS A O 1
ATOM 1508 N N . ARG A 1 189 ? -4.343 -2.376 4.953 1.00 95.31 189 ARG A N 1
ATOM 1509 C CA . ARG A 1 189 ? -3.513 -3.483 4.442 1.00 95.31 189 ARG A CA 1
ATOM 1510 C C . ARG A 1 189 ? -2.016 -3.198 4.525 1.00 95.31 189 ARG A C 1
ATOM 1512 O O . ARG A 1 189 ? -1.253 -4.117 4.820 1.00 95.31 189 ARG A O 1
ATOM 1519 N N . ALA A 1 190 ? -1.588 -1.958 4.301 1.00 96.69 190 ALA A N 1
ATOM 1520 C CA . ALA A 1 190 ? -0.191 -1.562 4.455 1.00 96.69 190 ALA A CA 1
ATOM 1521 C C . ALA A 1 190 ? 0.258 -1.656 5.926 1.00 96.69 190 ALA A C 1
ATOM 1523 O O . ALA A 1 190 ? 1.305 -2.235 6.223 1.00 96.69 190 ALA A O 1
ATOM 1524 N N . LEU A 1 191 ? -0.567 -1.164 6.860 1.00 97.19 191 LEU A N 1
ATOM 1525 C CA . LEU A 1 191 ? -0.288 -1.227 8.299 1.00 97.19 191 LEU A CA 1
ATOM 1526 C C . LEU A 1 191 ? -0.284 -2.667 8.835 1.00 97.19 191 LEU A C 1
ATOM 1528 O O . LEU A 1 191 ? 0.631 -3.051 9.568 1.00 97.19 191 LEU A O 1
ATOM 1532 N N . GLU A 1 192 ? -1.266 -3.479 8.436 1.00 94.75 192 GLU A N 1
ATOM 1533 C CA . GLU A 1 192 ? -1.310 -4.921 8.715 1.00 94.75 192 GLU A CA 1
ATOM 1534 C C . GLU A 1 192 ? -0.066 -5.621 8.140 1.00 94.75 192 GLU A C 1
ATOM 1536 O O . GLU A 1 192 ? 0.550 -6.466 8.799 1.00 94.75 192 GLU A O 1
ATOM 1541 N N . GLY A 1 193 ? 0.353 -5.210 6.941 1.00 93.81 193 GLY A N 1
ATOM 1542 C CA . GLY A 1 193 ? 1.524 -5.696 6.222 1.00 93.81 193 GLY A CA 1
ATOM 1543 C C . GLY A 1 193 ? 2.823 -5.652 7.016 1.00 93.81 193 GLY A C 1
ATOM 1544 O O . GLY A 1 193 ? 3.631 -6.575 6.902 1.00 93.81 193 GLY A O 1
ATOM 1545 N N . MET A 1 194 ? 3.019 -4.653 7.881 1.00 93.25 194 MET A N 1
ATOM 1546 C CA . MET A 1 194 ? 4.221 -4.572 8.727 1.00 93.25 194 MET A CA 1
ATOM 1547 C C . MET A 1 194 ? 4.353 -5.759 9.688 1.00 93.25 194 MET A C 1
ATOM 1549 O O . MET A 1 194 ? 5.456 -6.144 10.067 1.00 93.25 194 MET A O 1
ATOM 1553 N N . ARG A 1 195 ? 3.244 -6.407 10.061 1.00 91.56 195 ARG A N 1
ATOM 1554 C CA . ARG A 1 195 ? 3.277 -7.659 10.839 1.00 91.56 195 ARG A CA 1
ATOM 1555 C C . ARG A 1 195 ? 3.583 -8.884 9.978 1.00 91.56 195 ARG A C 1
ATOM 1557 O O . ARG A 1 195 ? 3.942 -9.924 10.525 1.00 91.56 195 ARG A O 1
ATOM 1564 N N . LEU A 1 196 ? 3.366 -8.776 8.670 1.00 88.81 196 LEU A N 1
ATOM 1565 C CA . LEU A 1 196 ? 3.425 -9.865 7.697 1.00 88.81 196 LEU A CA 1
ATOM 1566 C C . LEU A 1 196 ? 4.691 -9.830 6.825 1.00 88.81 196 LEU A C 1
ATOM 1568 O O . LEU A 1 196 ? 4.854 -10.699 5.974 1.00 88.81 196 LEU A O 1
ATOM 1572 N N . GLY A 1 197 ? 5.601 -8.881 7.065 1.00 87.94 197 GLY A N 1
ATOM 1573 C CA . GLY A 1 197 ? 6.901 -8.808 6.392 1.00 87.94 197 GLY A CA 1
ATOM 1574 C C . GLY A 1 197 ? 7.082 -7.625 5.441 1.00 87.94 197 GLY A C 1
ATOM 1575 O O . GLY A 1 197 ? 8.072 -7.602 4.710 1.00 87.94 197 GLY A O 1
ATOM 1576 N N . VAL A 1 198 ? 6.170 -6.648 5.431 1.00 91.88 198 VAL A N 1
ATOM 1577 C CA . VAL A 1 198 ? 6.426 -5.341 4.803 1.00 91.88 198 VAL A CA 1
ATOM 1578 C C . VAL A 1 198 ? 7.452 -4.569 5.647 1.00 91.88 198 VAL A C 1
ATOM 1580 O O . VAL A 1 198 ? 7.273 -4.489 6.866 1.00 91.88 198 VAL A O 1
ATOM 1583 N N . PRO A 1 199 ? 8.515 -4.001 5.046 1.00 91.38 199 PRO A N 1
ATOM 1584 C CA . PRO A 1 199 ? 9.514 -3.230 5.783 1.00 91.38 199 PRO A CA 1
ATOM 1585 C C . PRO A 1 199 ? 8.914 -1.993 6.472 1.00 91.38 199 PRO A C 1
ATOM 1587 O O . PRO A 1 199 ? 8.074 -1.324 5.875 1.00 91.38 199 PRO A O 1
ATOM 1590 N N . PRO A 1 200 ? 9.387 -1.602 7.671 1.00 94.31 200 PRO A N 1
ATOM 1591 C CA . PRO A 1 200 ? 8.883 -0.416 8.375 1.00 94.31 200 PRO A CA 1
ATOM 1592 C C . PRO A 1 200 ? 9.208 0.912 7.674 1.00 94.31 200 PRO A C 1
ATOM 1594 O O . PRO A 1 200 ? 8.647 1.943 8.037 1.00 94.31 200 PRO A O 1
ATOM 1597 N N . HIS A 1 201 ? 10.063 0.890 6.646 1.00 94.75 201 HIS A N 1
ATOM 1598 C CA . HIS A 1 201 ? 10.424 2.044 5.818 1.00 94.75 201 HIS A CA 1
ATOM 1599 C C . HIS A 1 201 ? 9.191 2.700 5.184 1.00 94.75 201 HIS A C 1
ATOM 1601 O O . HIS A 1 201 ? 9.168 3.915 5.002 1.00 94.75 201 HIS A O 1
ATOM 1607 N N . ILE A 1 202 ? 8.108 1.937 4.972 1.00 96.00 202 ILE A N 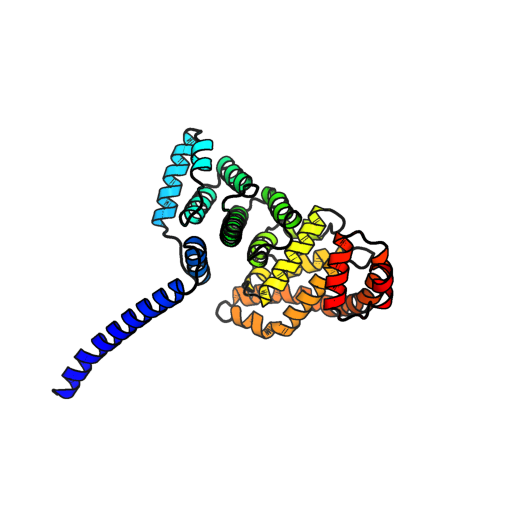1
ATOM 1608 C CA . ILE A 1 202 ? 6.833 2.474 4.478 1.00 96.00 202 ILE A CA 1
ATOM 1609 C C . ILE A 1 202 ? 6.267 3.590 5.365 1.00 96.00 202 ILE A C 1
ATOM 1611 O O . ILE A 1 202 ? 5.548 4.453 4.874 1.00 96.00 202 ILE A O 1
ATOM 1615 N N . VAL A 1 203 ? 6.591 3.603 6.665 1.00 97.56 203 VAL A N 1
ATOM 1616 C CA . VAL A 1 203 ? 6.153 4.657 7.592 1.00 97.56 203 VAL A CA 1
ATOM 1617 C C . VAL A 1 203 ? 6.782 5.995 7.216 1.00 97.56 203 VAL A C 1
ATOM 1619 O O . VAL A 1 203 ? 6.109 7.023 7.295 1.00 97.56 203 VAL A O 1
ATOM 1622 N N . ILE A 1 204 ? 8.044 5.971 6.782 1.00 97.38 204 ILE A N 1
ATOM 1623 C CA . ILE A 1 204 ? 8.792 7.142 6.325 1.00 97.38 204 ILE A CA 1
ATOM 1624 C C . ILE A 1 204 ? 8.364 7.496 4.901 1.00 97.38 204 ILE A C 1
ATOM 1626 O O . ILE A 1 204 ? 7.911 8.614 4.665 1.00 97.38 204 ILE A O 1
ATOM 1630 N N . GLU A 1 205 ? 8.466 6.538 3.975 1.00 96.00 205 GLU A N 1
ATOM 1631 C CA . GLU A 1 205 ? 8.204 6.749 2.548 1.00 96.00 205 GLU A CA 1
ATOM 1632 C C . GLU A 1 205 ? 6.774 7.236 2.291 1.00 96.00 205 GLU A C 1
ATOM 1634 O O . GLU A 1 205 ? 6.572 8.176 1.527 1.00 96.00 205 GLU A O 1
ATOM 1639 N N . GLY A 1 206 ? 5.788 6.648 2.974 1.00 96.56 206 GLY A N 1
ATOM 1640 C CA . GLY A 1 206 ? 4.382 7.041 2.875 1.00 96.56 206 GLY A CA 1
ATOM 1641 C C . GLY A 1 206 ? 3.951 8.116 3.862 1.00 96.56 206 GLY A C 1
ATOM 1642 O O . GLY A 1 206 ? 2.764 8.426 3.924 1.00 96.56 206 GLY A O 1
ATOM 1643 N N . ARG A 1 207 ? 4.876 8.676 4.657 1.00 97.69 207 ARG A N 1
ATOM 1644 C CA . ARG A 1 207 ? 4.588 9.708 5.673 1.00 97.69 207 ARG A CA 1
ATOM 1645 C C . ARG A 1 207 ? 3.378 9.332 6.537 1.00 97.69 207 ARG A C 1
ATOM 1647 O O . ARG A 1 207 ? 2.476 10.138 6.770 1.00 97.69 207 ARG A O 1
ATOM 1654 N N . LEU A 1 208 ? 3.335 8.079 6.998 1.00 98.25 208 LEU A N 1
ATOM 1655 C CA . LEU A 1 208 ? 2.121 7.500 7.586 1.00 98.25 208 LEU A CA 1
ATOM 1656 C C . LEU A 1 208 ? 1.700 8.173 8.904 1.00 98.25 208 LEU A C 1
ATOM 1658 O O . LEU A 1 208 ? 0.547 8.052 9.312 1.00 98.25 208 LEU A O 1
ATOM 1662 N N . GLY A 1 209 ? 2.596 8.902 9.570 1.00 98.19 209 GLY A N 1
ATOM 1663 C CA . GLY A 1 209 ? 2.252 9.798 10.676 1.00 98.19 209 GLY A CA 1
ATOM 1664 C C . GLY A 1 209 ? 1.263 10.877 10.249 1.00 98.19 209 GLY A C 1
ATOM 1665 O O . GLY A 1 209 ? 0.233 11.064 10.889 1.00 98.19 209 GLY A O 1
ATOM 1666 N N . GLU A 1 210 ? 1.565 11.550 9.143 1.00 98.19 210 GLU A N 1
ATOM 1667 C CA . GLU A 1 210 ? 0.740 12.624 8.583 1.00 98.19 210 GLU A CA 1
ATOM 1668 C C . GLU A 1 210 ? -0.554 12.098 7.969 1.00 98.19 210 GLU A C 1
ATOM 1670 O O . GLU A 1 210 ? -1.607 12.698 8.149 1.00 98.19 210 GLU A O 1
ATOM 1675 N N . VAL A 1 211 ? -0.498 10.952 7.286 1.00 98.50 211 VAL A N 1
ATOM 1676 C CA . VAL A 1 211 ? -1.689 10.303 6.712 1.00 98.50 211 VAL A CA 1
ATOM 1677 C C . VAL A 1 211 ? -2.696 9.948 7.811 1.00 98.50 211 VAL A C 1
ATOM 1679 O O . VAL A 1 211 ? -3.891 10.190 7.657 1.00 98.50 211 VAL A O 1
ATOM 1682 N N . ILE A 1 212 ? -2.225 9.400 8.936 1.00 98.44 212 ILE A N 1
ATOM 1683 C CA . ILE A 1 212 ? -3.089 9.036 10.068 1.00 98.44 212 ILE A CA 1
ATOM 1684 C C . ILE A 1 212 ? -3.650 10.270 10.777 1.00 98.44 212 ILE A C 1
ATOM 1686 O O . ILE A 1 212 ? -4.812 10.257 11.176 1.00 98.44 212 ILE A O 1
ATOM 1690 N N . GLU A 1 213 ? -2.860 11.331 10.913 1.00 98.06 213 GLU A N 1
ATOM 1691 C CA . GLU A 1 213 ? -3.331 12.607 11.458 1.00 98.06 213 GLU A CA 1
ATOM 1692 C C . GLU A 1 213 ? -4.409 13.233 10.563 1.00 98.06 213 GLU A C 1
ATOM 1694 O O . GLU A 1 213 ? -5.488 13.563 11.049 1.00 98.06 213 GLU A O 1
ATOM 1699 N N . ALA A 1 214 ? -4.184 13.285 9.247 1.00 97.00 214 ALA A N 1
ATOM 1700 C CA . ALA A 1 214 ? -5.165 13.785 8.288 1.00 97.00 214 ALA A CA 1
ATOM 1701 C C . ALA A 1 214 ? -6.470 12.974 8.321 1.00 97.00 214 ALA A C 1
ATOM 1703 O O . ALA A 1 214 ? -7.554 13.558 8.364 1.00 97.00 214 ALA A O 1
ATOM 1704 N N . LEU A 1 215 ? -6.374 11.641 8.361 1.00 98.00 215 LEU A N 1
ATOM 1705 C CA . LEU A 1 215 ? -7.528 10.756 8.534 1.00 98.00 215 LEU A CA 1
ATOM 1706 C C . LEU A 1 215 ? -8.267 11.041 9.847 1.00 98.00 215 LEU A C 1
ATOM 1708 O O . LEU A 1 215 ? -9.494 11.038 9.886 1.00 98.00 215 LEU A O 1
ATOM 1712 N N . TRP A 1 216 ? -7.537 11.277 10.934 1.00 98.00 216 TRP A N 1
ATOM 1713 C CA . TRP A 1 216 ? -8.139 11.553 12.232 1.00 98.00 216 TRP A CA 1
ATOM 1714 C C . TRP A 1 216 ? -8.888 12.889 12.259 1.00 98.00 216 TRP A C 1
ATOM 1716 O O . TRP A 1 216 ? -10.003 12.960 12.794 1.00 98.00 216 TRP A O 1
ATOM 1726 N N . ASP A 1 217 ? -8.310 13.925 11.655 1.00 97.50 217 ASP A N 1
ATOM 1727 C CA . ASP A 1 217 ? -8.907 15.258 11.553 1.00 97.50 217 ASP A CA 1
ATOM 1728 C C . ASP A 1 217 ? -10.171 15.268 10.682 1.00 97.50 217 ASP A C 1
ATOM 1730 O O . ASP A 1 217 ? -11.107 16.015 10.968 1.00 97.50 217 ASP A O 1
ATOM 1734 N N . HIS A 1 218 ? -10.234 14.391 9.676 1.00 97.38 218 HIS A N 1
ATOM 1735 C CA . HIS A 1 218 ? -11.359 14.260 8.739 1.00 97.38 218 HIS A CA 1
ATOM 1736 C C . HIS A 1 218 ? -12.200 13.003 8.980 1.00 97.38 218 HIS A C 1
ATOM 1738 O O . HIS A 1 218 ? -12.922 12.543 8.093 1.00 97.38 218 HIS A O 1
ATOM 1744 N N . ARG A 1 219 ? -12.103 12.411 10.174 1.00 95.94 219 ARG A N 1
ATOM 1745 C CA . ARG A 1 219 ? -12.829 11.178 10.483 1.00 95.94 219 ARG A CA 1
ATOM 1746 C C . ARG A 1 219 ? -14.345 11.379 10.328 1.00 95.94 219 ARG A C 1
ATOM 1748 O O . ARG A 1 219 ? -14.851 12.451 10.676 1.00 95.94 219 ARG A O 1
ATOM 1755 N N . PRO A 1 220 ? -15.088 10.345 9.899 1.00 93.88 220 PRO A N 1
ATOM 1756 C CA . PRO A 1 220 ? -16.541 10.420 9.831 1.00 93.88 220 PRO A CA 1
ATOM 1757 C C . PRO A 1 220 ? -17.155 10.721 11.201 1.00 93.88 220 PRO A C 1
ATOM 1759 O O . PRO A 1 220 ? -16.616 10.333 12.243 1.00 93.88 220 PRO A O 1
ATOM 1762 N N . GLY A 1 221 ? -18.309 11.394 11.200 1.00 91.06 221 GLY A N 1
ATOM 1763 C CA . GLY A 1 221 ? -19.048 11.681 12.433 1.00 91.06 221 GLY A CA 1
ATOM 1764 C C . GLY A 1 221 ? -19.566 10.414 13.122 1.00 91.06 221 GLY A C 1
ATOM 1765 O O . GLY A 1 221 ? -19.655 10.363 14.348 1.00 91.06 221 GLY A O 1
ATOM 1766 N N . GLU A 1 222 ? -19.877 9.379 12.340 1.00 92.88 222 GLU A N 1
ATOM 1767 C CA . GLU A 1 222 ? -20.240 8.056 12.843 1.00 92.88 222 GLU A CA 1
ATOM 1768 C C . GLU A 1 222 ? -19.020 7.130 12.948 1.00 92.88 222 GLU A C 1
ATOM 1770 O O . GLU A 1 222 ? -17.997 7.318 12.291 1.00 92.88 222 GLU A O 1
ATOM 1775 N N . VAL A 1 223 ? -19.125 6.081 13.770 1.00 95.56 223 VAL A N 1
ATOM 1776 C CA . VAL A 1 223 ? -18.041 5.098 13.898 1.00 95.56 223 VAL A CA 1
ATOM 1777 C C . VAL A 1 223 ? -17.849 4.346 12.585 1.00 95.56 223 VAL A C 1
ATOM 1779 O O . VAL A 1 223 ? -18.768 3.681 12.114 1.00 95.56 223 VAL A O 1
ATOM 1782 N N . HIS A 1 224 ? -16.641 4.406 12.029 1.00 95.38 224 HIS A N 1
ATOM 1783 C CA . HIS A 1 224 ? -16.321 3.814 10.737 1.00 95.38 224 HIS A CA 1
ATOM 1784 C C . HIS A 1 224 ? -15.534 2.503 10.912 1.00 95.38 224 HIS A C 1
ATOM 1786 O O . HIS A 1 224 ? -14.448 2.532 11.501 1.00 95.38 224 HIS A O 1
ATOM 1792 N N . PRO A 1 225 ? -16.005 1.358 10.375 1.00 95.94 225 PRO A N 1
ATOM 1793 C CA . PRO A 1 225 ? -15.351 0.059 10.555 1.00 95.94 225 PRO A CA 1
ATOM 1794 C C . PRO A 1 225 ? -13.865 0.027 10.173 1.00 95.94 225 PRO A C 1
ATOM 1796 O O . PRO A 1 225 ? -13.028 -0.427 10.952 1.00 95.94 225 PRO A O 1
ATOM 1799 N N . LEU A 1 226 ? -13.506 0.564 9.000 1.00 95.50 226 LEU A N 1
ATOM 1800 C CA . LEU A 1 226 ? -12.106 0.585 8.558 1.00 95.50 226 LEU A CA 1
ATOM 1801 C C . LEU A 1 226 ? -11.224 1.484 9.430 1.00 95.50 226 LEU A C 1
ATOM 1803 O O . LEU A 1 226 ? -10.095 1.104 9.726 1.00 95.50 226 LEU A O 1
ATOM 1807 N N . LEU A 1 227 ? -11.737 2.626 9.906 1.00 97.75 227 LEU A N 1
ATOM 1808 C CA . LEU A 1 227 ? -10.989 3.490 10.818 1.00 97.75 227 LEU A CA 1
ATOM 1809 C C . LEU A 1 227 ? -10.676 2.742 12.116 1.00 97.75 227 LEU A C 1
ATOM 1811 O O . LEU A 1 227 ? -9.534 2.748 12.559 1.00 97.75 227 LEU A O 1
ATOM 1815 N N . VAL A 1 228 ? -11.645 2.016 12.681 1.00 98.31 228 VAL A N 1
ATOM 1816 C CA . VAL A 1 228 ? -11.424 1.163 13.862 1.00 98.31 228 VAL A CA 1
ATOM 1817 C C . VAL A 1 228 ? -10.262 0.195 13.634 1.00 98.31 228 VAL A C 1
ATOM 1819 O O . VAL A 1 228 ? -9.350 0.125 14.459 1.00 98.31 228 VAL A O 1
ATOM 1822 N N . ARG A 1 229 ? -10.250 -0.518 12.503 1.00 97.69 229 ARG A N 1
ATOM 1823 C CA . ARG A 1 229 ? -9.191 -1.487 12.173 1.00 97.69 229 ARG A CA 1
ATOM 1824 C C . ARG A 1 229 ? -7.832 -0.813 11.961 1.00 97.69 229 ARG A C 1
ATOM 1826 O O . ARG A 1 229 ? -6.829 -1.285 12.494 1.00 97.69 229 ARG A O 1
ATOM 1833 N N . ILE A 1 230 ? -7.799 0.332 11.276 1.00 98.38 230 ILE A N 1
ATOM 1834 C CA . ILE A 1 230 ? -6.592 1.159 11.104 1.00 98.38 230 ILE A CA 1
ATOM 1835 C C . ILE A 1 230 ? -6.022 1.566 12.465 1.00 98.38 230 ILE A C 1
ATOM 1837 O O . ILE A 1 230 ? -4.841 1.342 12.725 1.00 98.38 230 ILE A O 1
ATOM 1841 N N . LEU A 1 231 ? -6.847 2.108 13.365 1.00 98.50 231 LEU A N 1
ATOM 1842 C CA . LEU A 1 231 ? -6.399 2.552 14.688 1.00 98.50 231 LEU A CA 1
ATOM 1843 C C . LEU A 1 231 ? -5.916 1.384 15.556 1.00 98.50 231 LEU A C 1
ATOM 1845 O O . LEU A 1 231 ? -4.949 1.524 16.308 1.00 98.50 231 LEU A O 1
ATOM 1849 N N . ILE A 1 232 ? -6.542 0.211 15.436 1.00 98.19 232 ILE A N 1
ATOM 1850 C CA . ILE A 1 232 ? -6.060 -1.014 16.081 1.00 98.19 232 ILE A CA 1
ATOM 1851 C C . ILE A 1 232 ? -4.658 -1.371 15.577 1.00 98.19 232 ILE A C 1
ATOM 1853 O O . ILE A 1 232 ? -3.790 -1.672 16.402 1.00 98.19 232 ILE A O 1
ATOM 1857 N N . GLU A 1 233 ? -4.415 -1.319 14.266 1.00 97.69 233 GLU A N 1
ATOM 1858 C CA . GLU A 1 233 ? -3.092 -1.588 13.699 1.00 97.69 233 GLU A CA 1
ATOM 1859 C C . GLU A 1 233 ? -2.059 -0.537 14.106 1.00 97.69 233 GLU A C 1
ATOM 1861 O O . GLU A 1 233 ? -1.003 -0.914 14.613 1.00 97.69 233 GLU A O 1
ATOM 1866 N N . VAL A 1 234 ? -2.371 0.760 14.033 1.00 98.06 234 VAL A N 1
ATOM 1867 C CA . VAL A 1 234 ? -1.479 1.831 14.526 1.00 98.06 234 VAL A CA 1
ATOM 1868 C C . VAL A 1 234 ? -1.072 1.568 15.978 1.00 98.06 234 VAL A C 1
ATOM 1870 O O . VAL A 1 234 ? 0.114 1.559 16.310 1.00 98.06 234 VAL A O 1
ATOM 1873 N N . ARG A 1 235 ? -2.029 1.231 16.851 1.00 97.62 235 ARG A N 1
ATOM 1874 C CA . ARG A 1 235 ? -1.743 0.888 18.254 1.00 97.62 235 ARG A CA 1
ATOM 1875 C C . ARG A 1 235 ? -0.973 -0.422 18.428 1.00 97.62 235 ARG A C 1
ATOM 1877 O O . ARG A 1 235 ? -0.307 -0.607 19.451 1.00 97.62 235 ARG A O 1
ATOM 1884 N N . ARG A 1 236 ? -1.080 -1.377 17.501 1.00 96.50 236 ARG A N 1
ATOM 1885 C CA . ARG A 1 236 ? -0.234 -2.585 17.496 1.00 96.50 236 ARG A CA 1
ATOM 1886 C C . ARG A 1 236 ? 1.208 -2.215 17.151 1.00 96.50 236 ARG A C 1
ATOM 1888 O O . ARG A 1 236 ? 2.108 -2.751 17.797 1.00 96.50 236 ARG A O 1
ATOM 1895 N N . GLN A 1 237 ? 1.419 -1.294 16.210 1.00 95.94 237 GLN A N 1
ATOM 1896 C CA . GLN A 1 237 ? 2.754 -0.818 15.839 1.00 95.94 237 GLN A CA 1
ATOM 1897 C C . GLN A 1 237 ? 3.395 0.025 16.945 1.00 95.94 237 GLN A C 1
ATOM 1899 O O . GLN A 1 237 ? 4.542 -0.230 17.302 1.00 95.94 237 GLN A O 1
ATOM 1904 N N . LEU A 1 238 ? 2.646 0.938 17.577 1.00 96.50 238 LEU A N 1
ATOM 1905 C CA . LEU A 1 238 ? 3.131 1.723 18.725 1.00 96.50 238 LEU A CA 1
ATOM 1906 C C . LEU A 1 238 ? 3.629 0.832 19.873 1.00 96.50 238 LEU A C 1
ATOM 1908 O O . LEU A 1 238 ? 4.674 1.091 20.463 1.00 96.50 238 LEU A O 1
ATOM 1912 N N . ARG A 1 239 ? 2.943 -0.286 20.137 1.00 96.44 239 ARG A N 1
ATOM 1913 C CA . ARG A 1 239 ? 3.370 -1.284 21.136 1.00 96.44 239 ARG A CA 1
ATOM 1914 C C . ARG A 1 239 ? 4.629 -2.067 20.755 1.00 96.44 239 ARG A C 1
ATOM 1916 O O . ARG A 1 239 ? 5.185 -2.756 21.604 1.00 96.44 239 ARG A O 1
ATOM 1923 N N . ARG A 1 240 ? 5.051 -2.014 19.493 1.00 94.06 240 ARG A N 1
ATOM 1924 C CA . ARG A 1 240 ? 6.220 -2.723 18.945 1.00 94.06 240 ARG A CA 1
ATOM 1925 C C . ARG A 1 240 ? 7.319 -1.765 18.499 1.00 94.06 240 ARG A C 1
ATOM 1927 O O . ARG A 1 240 ? 8.238 -2.185 17.805 1.00 94.06 240 ARG A O 1
ATOM 1934 N N . VAL A 1 241 ? 7.227 -0.499 18.895 1.00 93.31 241 VAL A N 1
ATOM 1935 C CA . VAL A 1 241 ? 8.061 0.574 18.358 1.00 93.31 241 VAL A CA 1
ATOM 1936 C C . VAL A 1 241 ? 9.556 0.302 18.510 1.00 93.31 241 VAL A C 1
ATOM 1938 O O . VAL A 1 241 ? 10.282 0.416 17.533 1.00 93.31 241 VAL A O 1
ATOM 1941 N N . GLU A 1 242 ? 9.991 -0.202 19.669 1.00 90.75 242 GLU A N 1
ATOM 1942 C CA . GLU A 1 242 ? 11.395 -0.556 19.923 1.00 90.75 242 GLU A CA 1
ATOM 1943 C C . GLU A 1 242 ? 11.922 -1.602 18.931 1.00 90.75 242 GLU A C 1
ATOM 1945 O O . GLU A 1 242 ? 13.077 -1.558 18.521 1.00 90.75 242 GLU A O 1
ATOM 1950 N N . HIS A 1 243 ? 11.076 -2.552 18.520 1.00 90.69 243 HIS A N 1
ATOM 1951 C CA . HIS A 1 243 ? 11.451 -3.556 17.530 1.00 90.69 243 HIS A CA 1
ATOM 1952 C C . HIS A 1 243 ? 11.489 -2.977 16.112 1.00 90.69 243 HIS A C 1
ATOM 1954 O O . HIS A 1 243 ? 12.359 -3.345 15.329 1.00 90.69 243 HIS A O 1
ATOM 1960 N N . LEU A 1 244 ? 10.571 -2.068 15.780 1.00 90.38 244 LEU A N 1
ATOM 1961 C CA . LEU A 1 244 ? 10.559 -1.404 14.475 1.00 90.38 244 LEU A CA 1
ATOM 1962 C C . LEU A 1 244 ? 11.762 -0.465 14.315 1.00 90.38 244 LEU A C 1
ATOM 1964 O O . LEU A 1 244 ? 12.370 -0.435 13.253 1.00 90.38 244 LEU A O 1
ATOM 1968 N N . GLU A 1 245 ? 12.155 0.237 15.378 1.00 92.19 245 GLU A N 1
ATOM 1969 C CA . GLU A 1 245 ? 13.337 1.107 15.402 1.00 92.19 245 GLU A CA 1
ATOM 1970 C C . GLU A 1 245 ? 14.638 0.348 15.119 1.00 92.19 245 GLU A C 1
ATOM 1972 O O . GLU A 1 245 ? 15.537 0.892 14.482 1.00 92.19 245 GLU A O 1
ATOM 1977 N N . GLN A 1 246 ? 14.737 -0.921 15.533 1.00 92.00 246 GLN A N 1
ATOM 1978 C CA . GLN A 1 246 ? 15.911 -1.759 15.255 1.00 92.00 246 GLN A CA 1
ATOM 1979 C C . GLN A 1 246 ? 16.144 -1.979 13.758 1.00 92.00 246 GLN A C 1
ATOM 1981 O O . GLN A 1 246 ? 17.279 -2.240 13.366 1.00 92.00 246 GLN A O 1
ATOM 1986 N N . ALA A 1 247 ? 15.108 -1.861 12.922 1.00 90.62 247 ALA A N 1
ATOM 1987 C CA . ALA A 1 247 ? 15.264 -1.960 11.474 1.00 90.62 247 ALA A CA 1
ATOM 1988 C C . ALA A 1 247 ? 16.104 -0.814 10.886 1.00 90.62 247 ALA A C 1
ATOM 1990 O O . ALA A 1 247 ? 16.657 -0.986 9.809 1.00 90.62 247 ALA A O 1
ATOM 1991 N N . PHE A 1 248 ? 16.232 0.301 11.611 1.00 93.88 248 PHE A N 1
ATOM 1992 C CA . PHE A 1 248 ? 16.972 1.499 11.207 1.00 93.88 248 PHE A CA 1
ATOM 1993 C C . PHE A 1 248 ? 18.263 1.692 12.019 1.00 93.88 248 PHE A C 1
ATOM 1995 O O . PHE A 1 248 ? 18.818 2.787 12.055 1.00 93.88 248 PHE A O 1
ATOM 2002 N N . ALA A 1 249 ? 18.740 0.654 12.718 1.00 91.44 249 ALA A N 1
ATOM 2003 C CA . ALA A 1 249 ? 19.868 0.769 13.649 1.00 91.44 249 ALA A CA 1
ATOM 2004 C C . ALA A 1 249 ? 21.159 1.297 12.993 1.00 91.44 249 ALA A C 1
ATOM 2006 O O . ALA A 1 249 ? 21.944 1.982 13.648 1.00 91.44 249 ALA A O 1
ATOM 2007 N N . ASP A 1 250 ? 21.353 1.003 11.707 1.00 93.31 250 ASP A N 1
ATOM 2008 C CA . ASP A 1 250 ? 22.519 1.425 10.925 1.00 93.31 250 ASP A CA 1
ATOM 2009 C C . ASP A 1 250 ? 22.259 2.710 10.104 1.00 93.31 250 ASP A C 1
ATOM 2011 O O . ASP A 1 250 ? 23.128 3.166 9.358 1.00 93.31 250 ASP A O 1
ATOM 2015 N N . GLU A 1 251 ? 21.081 3.326 10.257 1.00 95.00 251 GLU A N 1
ATOM 2016 C CA . GLU A 1 251 ? 20.565 4.398 9.399 1.00 95.00 251 GLU A CA 1
ATOM 2017 C C . GLU A 1 251 ? 20.027 5.571 10.244 1.00 95.00 251 GLU A C 1
ATOM 2019 O O . GLU A 1 251 ? 18.818 5.768 10.370 1.00 95.00 251 GLU A O 1
ATOM 2024 N N . PRO A 1 252 ? 20.908 6.402 10.836 1.00 93.38 252 PRO A N 1
ATOM 2025 C CA . PRO A 1 252 ? 20.504 7.395 11.836 1.00 93.38 252 PRO A CA 1
ATOM 2026 C C . PRO A 1 252 ? 19.520 8.446 11.302 1.00 93.38 252 PRO A C 1
ATOM 2028 O O . PRO A 1 252 ? 18.653 8.911 12.038 1.00 93.38 252 PRO A O 1
ATOM 2031 N N . PHE A 1 253 ? 19.634 8.811 10.022 1.00 95.12 253 PHE A N 1
ATOM 2032 C CA . PHE A 1 253 ? 18.709 9.748 9.384 1.00 95.12 253 PHE A CA 1
ATOM 2033 C C . PHE A 1 253 ? 17.314 9.137 9.199 1.00 95.12 253 PHE A C 1
ATOM 2035 O O . PHE A 1 253 ? 16.310 9.788 9.486 1.00 95.12 253 PHE A O 1
ATOM 2042 N N . GLU A 1 254 ? 17.242 7.877 8.765 1.00 95.88 254 GLU A N 1
ATOM 2043 C CA . GLU A 1 254 ? 15.967 7.173 8.622 1.00 95.88 254 GLU A CA 1
ATOM 2044 C C . GLU A 1 254 ? 15.325 6.915 9.982 1.00 95.88 254 GLU A C 1
ATOM 2046 O O . GLU A 1 254 ? 14.123 7.112 10.149 1.00 95.88 254 GLU A O 1
ATOM 2051 N N . GLN A 1 255 ? 16.131 6.589 10.993 1.00 96.25 255 GLN A N 1
ATOM 2052 C CA . GLN A 1 255 ? 15.661 6.450 12.365 1.00 96.25 255 GLN A CA 1
ATOM 2053 C C . GLN A 1 255 ? 15.018 7.748 12.885 1.00 96.25 255 GLN A C 1
ATOM 2055 O O . GLN A 1 255 ? 13.947 7.699 13.493 1.00 96.25 255 GLN A O 1
ATOM 2060 N N . GLU A 1 256 ? 15.630 8.912 12.639 1.00 96.69 256 GLU A N 1
ATOM 2061 C CA . GLU A 1 256 ? 15.059 10.214 13.015 1.00 96.69 256 GLU A CA 1
ATOM 2062 C C . GLU A 1 256 ? 13.750 10.501 12.263 1.00 96.69 256 GLU A C 1
ATOM 2064 O O . GLU A 1 256 ? 12.745 10.873 12.878 1.00 96.69 256 GLU A O 1
ATOM 2069 N N . ALA A 1 257 ? 13.722 10.269 10.947 1.00 97.19 257 ALA A N 1
ATOM 2070 C CA . ALA A 1 257 ? 12.521 10.446 10.134 1.00 97.19 257 ALA A CA 1
ATOM 2071 C C . ALA A 1 257 ? 11.377 9.522 10.590 1.00 97.19 257 ALA A C 1
ATOM 2073 O O . ALA A 1 257 ? 10.223 9.951 10.686 1.00 97.19 257 ALA A O 1
ATOM 2074 N N . PHE A 1 258 ? 11.695 8.278 10.947 1.00 97.56 258 PHE A N 1
ATOM 2075 C CA . PHE A 1 258 ? 10.754 7.323 11.521 1.00 97.56 258 PHE A CA 1
ATOM 2076 C C . PHE A 1 258 ? 10.188 7.820 12.857 1.00 97.56 258 PHE A C 1
ATOM 2078 O O . PHE A 1 258 ? 8.968 7.835 13.043 1.00 97.56 258 PHE A O 1
ATOM 2085 N N . GLN A 1 259 ? 11.039 8.312 13.766 1.00 96.94 259 GLN A N 1
ATOM 2086 C CA . GLN A 1 259 ? 10.590 8.889 15.041 1.00 96.94 259 GLN A CA 1
ATOM 2087 C C . GLN A 1 259 ? 9.652 10.080 14.861 1.00 96.94 259 GLN A C 1
ATOM 2089 O O . GLN A 1 259 ? 8.688 10.229 15.621 1.00 96.94 259 GLN A O 1
ATOM 2094 N N . LEU A 1 260 ? 9.903 10.923 13.859 1.00 97.38 260 LEU A N 1
ATOM 2095 C CA . LEU A 1 260 ? 9.035 12.057 13.564 1.00 97.38 260 LEU A CA 1
ATOM 2096 C C . LEU A 1 260 ? 7.618 11.592 13.195 1.00 97.38 260 LEU A C 1
ATOM 2098 O O . LEU A 1 260 ? 6.641 12.134 13.713 1.00 97.38 260 LEU A O 1
ATOM 2102 N N . GLN A 1 261 ? 7.498 10.555 12.363 1.00 97.94 261 GLN A N 1
ATOM 2103 C CA . GLN A 1 261 ? 6.198 9.983 11.989 1.00 97.94 261 GLN A CA 1
ATOM 2104 C C . GLN A 1 261 ? 5.493 9.342 13.193 1.00 97.94 261 GLN A C 1
ATOM 2106 O O . GLN A 1 261 ? 4.306 9.579 13.421 1.00 97.94 261 GLN A O 1
ATOM 2111 N N . LEU A 1 262 ? 6.228 8.605 14.027 1.00 96.94 262 LEU A N 1
ATOM 2112 C CA . LEU A 1 262 ? 5.683 7.985 15.237 1.00 96.94 262 LEU A CA 1
ATOM 2113 C C . LEU A 1 262 ? 5.221 8.996 16.286 1.00 96.94 262 LEU A C 1
ATOM 2115 O O . LEU A 1 262 ? 4.283 8.718 17.032 1.00 96.94 262 LEU A O 1
ATOM 2119 N N . THR A 1 263 ? 5.862 10.162 16.361 1.00 97.81 263 THR A N 1
ATOM 2120 C CA . THR A 1 263 ? 5.469 11.221 17.300 1.00 97.81 263 THR A CA 1
ATOM 2121 C C . THR A 1 263 ? 4.030 11.673 17.044 1.00 97.81 263 THR A C 1
ATOM 2123 O O . THR A 1 263 ? 3.282 11.851 18.004 1.00 97.81 263 THR A O 1
ATOM 2126 N N . ARG A 1 264 ? 3.609 11.747 15.773 1.00 97.62 264 ARG A N 1
ATOM 2127 C CA . ARG A 1 264 ? 2.221 12.061 15.383 1.00 97.62 264 ARG A CA 1
ATOM 2128 C C . ARG A 1 264 ? 1.234 10.983 15.829 1.00 97.62 264 ARG A C 1
ATOM 2130 O O . ARG A 1 264 ? 0.164 11.284 16.349 1.00 97.62 264 ARG A O 1
ATOM 2137 N N . TRP A 1 265 ? 1.602 9.709 15.695 1.00 97.38 265 TRP A N 1
ATOM 2138 C CA . TRP A 1 265 ? 0.771 8.612 16.202 1.00 97.38 265 TRP A CA 1
ATOM 2139 C C . TRP A 1 265 ? 0.653 8.643 17.728 1.00 97.38 265 TRP A C 1
ATOM 2141 O O . TRP A 1 265 ? -0.446 8.506 18.259 1.00 97.38 265 TRP A O 1
ATOM 2151 N N . ARG A 1 266 ? 1.769 8.861 18.438 1.00 97.56 266 ARG A N 1
ATOM 2152 C CA . ARG A 1 266 ? 1.799 8.944 19.907 1.00 97.56 266 ARG A CA 1
ATOM 2153 C C . ARG A 1 266 ? 0.946 10.102 20.426 1.00 97.56 266 ARG A C 1
ATOM 2155 O O . ARG A 1 266 ? 0.240 9.923 21.412 1.00 97.56 266 ARG A O 1
ATOM 2162 N N . SER A 1 267 ? 0.953 11.260 19.761 1.00 97.94 267 SER A N 1
ATOM 2163 C CA . SER A 1 267 ? 0.115 12.397 20.174 1.00 97.94 267 SER A CA 1
ATOM 2164 C C . SER A 1 267 ? -1.387 12.131 20.067 1.00 97.94 267 SER A C 1
ATOM 2166 O O . SER A 1 267 ? -2.164 12.808 20.735 1.00 97.94 267 SER A O 1
ATOM 2168 N N . LEU A 1 268 ? -1.797 11.152 19.256 1.00 98.12 268 LEU A N 1
ATOM 2169 C CA . LEU A 1 268 ? -3.197 10.781 19.054 1.00 98.12 268 LEU A CA 1
ATOM 2170 C C . LEU A 1 268 ? -3.609 9.511 19.818 1.00 98.12 268 LEU A C 1
ATOM 2172 O O . LEU A 1 268 ? -4.785 9.153 19.808 1.00 98.12 268 LEU A O 1
ATOM 2176 N N . GLU A 1 269 ? -2.680 8.827 20.497 1.00 97.56 269 GLU A N 1
ATOM 2177 C CA . GLU A 1 269 ? -2.926 7.493 21.060 1.00 97.56 269 GLU A CA 1
ATOM 2178 C C . GLU A 1 269 ? -4.081 7.462 22.072 1.00 97.56 269 GLU A C 1
ATOM 2180 O O . GLU A 1 269 ? -4.928 6.571 21.996 1.00 97.56 269 GLU A O 1
ATOM 2185 N N . GLU A 1 270 ? -4.156 8.439 22.978 1.00 97.88 270 GLU A N 1
ATOM 2186 C CA . GLU A 1 270 ? -5.254 8.539 23.953 1.00 97.88 270 GLU A CA 1
ATOM 2187 C C . GLU A 1 270 ? -6.606 8.748 23.257 1.00 97.88 270 GLU A C 1
ATOM 2189 O O . GLU A 1 270 ? -7.577 8.052 23.543 1.00 97.88 270 GLU A O 1
ATOM 2194 N N . ALA A 1 271 ? -6.653 9.617 22.245 1.00 97.94 271 ALA A N 1
ATOM 2195 C CA . ALA A 1 271 ? -7.873 9.860 21.482 1.00 97.94 271 ALA A CA 1
ATOM 2196 C C . ALA A 1 271 ? -8.325 8.608 20.703 1.00 97.94 271 ALA A C 1
ATOM 2198 O O . ALA A 1 271 ? -9.522 8.329 20.588 1.00 97.94 271 ALA A O 1
ATOM 2199 N N . PHE A 1 272 ? -7.374 7.804 20.215 1.00 97.88 272 PHE A N 1
ATOM 2200 C CA . PHE A 1 272 ? -7.673 6.507 19.608 1.00 97.88 272 PHE A CA 1
ATOM 2201 C C . PHE A 1 272 ? -8.231 5.514 20.626 1.00 97.88 272 PHE A C 1
ATOM 2203 O O . PHE A 1 272 ? -9.114 4.727 20.286 1.00 97.88 272 PHE A O 1
ATOM 2210 N N . ILE A 1 273 ? -7.719 5.508 21.860 1.00 97.69 273 ILE A N 1
ATOM 2211 C CA . ILE A 1 273 ? -8.223 4.639 22.929 1.00 97.69 273 ILE A CA 1
ATOM 2212 C C . ILE A 1 273 ? -9.692 4.946 23.202 1.00 97.69 273 ILE A C 1
ATOM 2214 O O . ILE A 1 273 ? -10.498 4.014 23.181 1.00 97.69 273 ILE A O 1
ATOM 2218 N N . ASP A 1 274 ? -10.028 6.218 23.395 1.00 97.44 274 ASP A N 1
ATOM 2219 C CA . ASP A 1 274 ? -11.397 6.653 23.677 1.00 97.44 274 ASP A CA 1
ATOM 2220 C C . ASP A 1 274 ? -12.347 6.257 22.540 1.00 97.44 274 ASP A C 1
ATOM 2222 O O . ASP A 1 274 ? -13.365 5.598 22.762 1.00 97.44 274 ASP A O 1
ATOM 2226 N N . TYR A 1 275 ? -11.959 6.534 21.292 1.00 97.94 275 TYR A N 1
ATOM 2227 C CA . TYR A 1 275 ? -12.752 6.157 20.119 1.00 97.94 275 TYR A CA 1
ATOM 2228 C C . TYR A 1 275 ? -12.988 4.645 20.019 1.00 97.94 275 TYR A C 1
ATOM 2230 O O . TYR A 1 275 ? -14.103 4.195 19.752 1.00 97.94 275 TYR A O 1
ATOM 2238 N N . LEU A 1 276 ? -11.956 3.831 20.259 1.00 97.81 276 LEU A N 1
ATOM 2239 C CA . LEU A 1 276 ? -12.063 2.372 20.181 1.00 97.81 276 LEU A CA 1
ATOM 2240 C C . LEU A 1 276 ? -12.927 1.775 21.303 1.00 97.81 276 LEU A C 1
ATOM 2242 O O . LEU A 1 276 ? -13.528 0.719 21.095 1.00 97.81 276 LEU A O 1
ATOM 2246 N N . GLN A 1 277 ? -13.011 2.421 22.471 1.00 96.44 277 GLN A N 1
ATOM 2247 C CA . GLN A 1 277 ? -13.902 1.991 23.556 1.00 96.44 277 GLN A CA 1
ATOM 2248 C C . GLN A 1 277 ? -15.380 2.158 23.178 1.00 96.44 277 GLN A C 1
ATOM 2250 O O . GLN A 1 277 ? -16.199 1.288 23.483 1.00 96.44 277 GLN A O 1
ATOM 2255 N N . GLU A 1 278 ? -15.717 3.240 22.478 1.00 96.31 278 GLU A N 1
ATOM 2256 C CA . GLU A 1 278 ? -17.084 3.524 22.027 1.00 96.31 278 GLU A CA 1
ATOM 2257 C C . GLU A 1 278 ? -17.460 2.771 20.739 1.00 96.31 278 GLU A C 1
ATOM 2259 O O . GLU A 1 278 ? -18.641 2.512 20.478 1.00 96.31 278 GLU A O 1
ATOM 2264 N N . ALA A 1 279 ? -16.459 2.373 19.950 1.00 97.38 279 ALA A N 1
ATOM 2265 C CA . ALA A 1 279 ? -16.654 1.798 18.627 1.00 97.38 279 ALA A CA 1
ATOM 2266 C C . ALA A 1 279 ? -17.452 0.487 18.620 1.00 97.38 279 ALA A C 1
ATOM 2268 O O . ALA A 1 279 ? -18.345 0.325 17.791 1.00 97.38 279 ALA A O 1
ATOM 2269 N N . GLY A 1 280 ? -17.170 -0.444 19.538 1.00 96.12 280 GLY A N 1
ATOM 2270 C CA . GLY A 1 280 ? -17.816 -1.766 19.562 1.00 96.12 280 GLY A CA 1
ATOM 2271 C C . GLY A 1 280 ? -19.348 -1.690 19.661 1.00 96.12 280 GLY A C 1
ATOM 2272 O O . GLY A 1 280 ? -20.039 -2.126 18.735 1.00 96.12 280 GLY A O 1
ATOM 2273 N N . PRO A 1 281 ? -19.902 -1.074 20.724 1.00 95.38 281 PRO A N 1
ATOM 2274 C CA . PRO A 1 281 ? -21.346 -0.884 20.863 1.00 95.38 281 PRO A CA 1
ATOM 2275 C C . PRO A 1 281 ? -21.978 -0.044 19.742 1.00 95.38 281 PRO A C 1
ATOM 2277 O O . PRO A 1 281 ? -23.155 -0.221 19.423 1.00 95.38 281 PRO A O 1
ATOM 2280 N N . ALA A 1 282 ? -21.244 0.911 19.163 1.00 96.12 282 ALA A N 1
ATOM 2281 C CA . ALA A 1 282 ? -21.738 1.718 18.050 1.00 96.12 282 ALA A CA 1
ATOM 2282 C C . ALA A 1 282 ? -21.879 0.890 16.763 1.00 96.12 282 ALA A C 1
ATOM 2284 O O . ALA A 1 282 ? -22.949 0.905 16.152 1.00 96.12 282 ALA A O 1
ATOM 2285 N N . LEU A 1 283 ? -20.849 0.117 16.406 1.00 96.44 283 LEU A N 1
ATOM 2286 C CA . LEU A 1 283 ? -20.860 -0.778 15.248 1.00 96.44 283 LEU A CA 1
ATOM 2287 C C . LEU A 1 283 ? -21.930 -1.863 15.387 1.00 96.44 283 LEU A C 1
ATOM 2289 O O . LEU A 1 283 ? -22.734 -2.044 14.478 1.00 96.44 283 LEU A O 1
ATOM 2293 N N . ALA A 1 284 ? -22.012 -2.530 16.543 1.00 95.12 284 ALA A N 1
ATOM 2294 C CA . ALA A 1 284 ? -22.992 -3.594 16.768 1.00 95.12 284 ALA A CA 1
ATOM 2295 C C . ALA A 1 284 ? -24.445 -3.106 16.615 1.00 95.12 284 ALA A C 1
ATOM 2297 O O . ALA A 1 284 ? -25.283 -3.822 16.076 1.00 95.12 284 ALA A O 1
ATOM 2298 N N . ARG A 1 285 ? -24.755 -1.874 17.048 1.00 94.00 285 ARG A N 1
ATOM 2299 C CA . ARG A 1 285 ? -26.097 -1.285 16.883 1.00 94.00 285 ARG A CA 1
ATOM 2300 C C . ARG A 1 285 ? -26.431 -0.939 15.433 1.00 94.00 285 ARG A C 1
ATOM 2302 O O . ARG A 1 285 ? -27.597 -1.036 15.061 1.00 94.00 285 ARG A O 1
ATOM 2309 N N . ARG A 1 286 ? -25.442 -0.501 14.650 1.00 94.00 286 ARG A N 1
ATOM 2310 C CA . ARG A 1 286 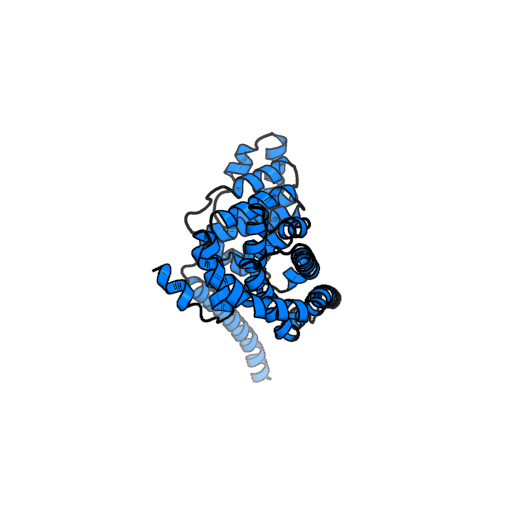? -25.625 -0.105 13.245 1.00 94.00 286 ARG A CA 1
ATOM 2311 C C . ARG A 1 286 ? -25.596 -1.289 12.282 1.00 94.00 286 ARG A C 1
ATOM 2313 O O . ARG A 1 286 ? -26.176 -1.176 11.213 1.00 94.00 286 ARG A O 1
ATOM 2320 N N . LEU A 1 287 ? -25.006 -2.419 12.677 1.00 93.62 287 LEU A N 1
ATOM 2321 C CA . LEU A 1 287 ? -24.830 -3.605 11.834 1.00 93.62 287 LEU A CA 1
ATOM 2322 C C . LEU A 1 287 ? -26.083 -4.016 11.026 1.00 93.62 287 LEU A C 1
ATOM 2324 O O . LEU A 1 287 ? -25.937 -4.260 9.833 1.00 93.62 287 LEU A O 1
ATOM 2328 N N . PRO A 1 288 ? -27.317 -4.018 11.580 1.00 90.75 288 PRO A N 1
ATOM 2329 C CA . PRO A 1 288 ? -28.510 -4.394 10.810 1.00 90.75 288 PRO A CA 1
ATOM 2330 C C . PRO A 1 288 ? -28.939 -3.391 9.728 1.00 90.75 288 PRO A C 1
ATOM 2332 O O . PRO A 1 288 ? -29.843 -3.685 8.951 1.00 90.75 288 PRO A O 1
ATOM 2335 N N . GLN A 1 289 ? -28.366 -2.186 9.728 1.00 91.12 289 GLN A N 1
ATOM 2336 C CA . GLN A 1 289 ? -28.686 -1.089 8.807 1.00 91.12 289 GLN A CA 1
ATOM 2337 C C . GLN A 1 289 ? -27.634 -0.927 7.702 1.00 91.12 289 GLN A C 1
ATOM 2339 O O . GLN A 1 289 ? -27.860 -0.169 6.765 1.00 91.12 289 GLN A O 1
ATOM 2344 N N . MET A 1 290 ? -26.498 -1.613 7.839 1.00 92.69 290 MET A N 1
ATOM 2345 C CA . MET A 1 290 ? -25.371 -1.581 6.910 1.00 92.69 290 MET A CA 1
ATOM 2346 C C . MET A 1 290 ? -25.647 -2.485 5.702 1.00 92.69 290 MET A C 1
ATOM 2348 O O . MET A 1 290 ? -26.368 -3.481 5.829 1.00 92.69 290 MET A O 1
ATOM 2352 N N . ASP A 1 291 ? -25.072 -2.157 4.546 1.00 91.06 291 ASP A N 1
ATOM 2353 C CA . ASP A 1 291 ? -25.066 -3.051 3.381 1.00 91.06 291 ASP A CA 1
ATOM 2354 C C . ASP A 1 291 ? -24.082 -4.225 3.563 1.00 91.06 291 ASP A C 1
ATOM 2356 O O . ASP A 1 291 ? -23.403 -4.322 4.580 1.00 91.06 291 ASP A O 1
ATOM 2360 N N . GLU A 1 292 ? -24.032 -5.166 2.616 1.00 88.56 292 GLU A N 1
ATOM 2361 C CA . GLU A 1 292 ? -23.225 -6.392 2.751 1.00 88.56 292 GLU A CA 1
ATOM 2362 C C . GLU A 1 292 ? -21.717 -6.109 2.903 1.00 88.56 292 GLU A C 1
ATOM 2364 O O . GLU A 1 292 ? -21.044 -6.734 3.731 1.00 88.56 292 GLU A O 1
ATOM 2369 N N . ASP A 1 293 ? -21.195 -5.130 2.162 1.00 85.31 293 ASP A N 1
ATOM 2370 C CA . ASP A 1 293 ? -19.779 -4.763 2.201 1.00 85.31 293 ASP A CA 1
ATOM 2371 C C . ASP A 1 293 ? -19.426 -4.045 3.511 1.00 85.31 293 ASP A C 1
ATOM 2373 O O . ASP A 1 293 ? -18.428 -4.381 4.164 1.00 85.31 293 ASP A O 1
ATOM 2377 N N . GLU A 1 294 ? -20.259 -3.097 3.946 1.00 89.19 294 GLU A N 1
ATOM 2378 C CA . GLU A 1 294 ? -20.093 -2.391 5.218 1.00 89.19 294 GLU A CA 1
ATOM 2379 C C . GLU A 1 294 ? -20.286 -3.348 6.409 1.00 89.19 294 GLU A C 1
ATOM 2381 O O . GLU A 1 294 ? -19.525 -3.283 7.381 1.00 89.19 294 GLU A O 1
ATOM 2386 N N . GLN A 1 295 ? -21.220 -4.304 6.320 1.00 92.00 295 GLN A N 1
ATOM 2387 C CA . GLN A 1 295 ? -21.397 -5.368 7.314 1.00 92.00 295 GLN A CA 1
ATOM 2388 C C . GLN A 1 295 ? -20.140 -6.225 7.439 1.00 92.00 295 GLN A C 1
ATOM 2390 O O . GLN A 1 295 ? -19.687 -6.467 8.559 1.00 92.00 295 GLN A O 1
ATOM 2395 N N . ARG A 1 296 ? -19.541 -6.665 6.325 1.00 90.88 296 ARG A N 1
ATOM 2396 C CA . ARG A 1 296 ? -18.294 -7.449 6.354 1.00 90.88 296 ARG A CA 1
ATOM 2397 C C . ARG A 1 296 ? -17.187 -6.698 7.089 1.00 90.88 296 ARG A C 1
ATOM 2399 O O . ARG A 1 296 ? -16.550 -7.270 7.976 1.00 90.88 296 ARG A O 1
ATOM 2406 N N . GLU A 1 297 ? -16.983 -5.422 6.781 1.00 91.75 297 GLU A N 1
ATOM 2407 C CA . GLU A 1 297 ? -15.970 -4.611 7.461 1.00 91.75 297 GLU A CA 1
ATOM 2408 C C . GLU A 1 297 ? -16.289 -4.389 8.946 1.00 91.75 297 GLU A C 1
ATOM 2410 O O . GLU A 1 297 ? -15.398 -4.488 9.797 1.00 91.75 297 GLU A O 1
ATOM 2415 N N . ALA A 1 298 ? -17.557 -4.145 9.289 1.00 94.81 298 ALA A N 1
ATOM 2416 C CA . ALA A 1 298 ? -18.006 -3.996 10.671 1.00 94.81 298 ALA A CA 1
ATOM 2417 C C . ALA A 1 298 ? -17.802 -5.281 11.484 1.00 94.81 298 ALA A C 1
ATOM 2419 O O . ALA A 1 298 ? -17.329 -5.219 12.620 1.00 94.81 298 ALA A O 1
ATOM 2420 N N . LEU A 1 299 ? -18.085 -6.449 10.905 1.00 94.25 299 LEU A N 1
ATOM 2421 C CA . LEU A 1 299 ? -17.846 -7.748 11.534 1.00 94.25 299 LEU A CA 1
ATOM 2422 C C . LEU A 1 299 ? -16.359 -7.981 11.804 1.00 94.25 299 LEU A C 1
ATOM 2424 O O . LEU A 1 299 ? -15.994 -8.376 12.914 1.00 94.25 299 LEU A O 1
ATOM 2428 N N . LEU A 1 300 ? -15.493 -7.696 10.827 1.00 93.88 300 LEU A N 1
ATOM 2429 C CA . LEU A 1 300 ? -14.041 -7.788 11.007 1.00 93.88 300 LEU A CA 1
ATOM 2430 C C . LEU A 1 300 ? -13.566 -6.850 12.124 1.00 93.88 300 LEU A C 1
ATOM 2432 O O . LEU A 1 300 ? -12.834 -7.279 13.016 1.00 93.88 300 LEU A O 1
ATOM 2436 N N . ALA A 1 301 ? -14.046 -5.605 12.145 1.00 96.75 301 ALA A N 1
ATOM 2437 C CA . ALA A 1 301 ? -13.731 -4.647 13.203 1.00 96.75 301 ALA A CA 1
ATOM 2438 C C . ALA A 1 301 ? -14.194 -5.129 14.593 1.00 96.75 301 ALA A C 1
ATOM 2440 O O . ALA A 1 301 ? -13.432 -5.052 15.560 1.00 96.75 301 ALA A O 1
ATOM 2441 N N . LEU A 1 302 ? -15.408 -5.677 14.706 1.00 96.69 302 LEU A N 1
ATOM 2442 C CA . LEU A 1 302 ? -15.951 -6.224 15.956 1.00 96.69 302 LEU A CA 1
ATOM 2443 C C . LEU A 1 302 ? -15.138 -7.423 16.469 1.00 96.69 302 LEU A C 1
ATOM 2445 O O . LEU A 1 302 ? -14.873 -7.511 17.673 1.00 96.69 302 LEU A O 1
ATOM 2449 N N . ILE A 1 303 ? -14.693 -8.308 15.569 1.00 95.31 303 ILE A N 1
ATOM 2450 C CA . ILE A 1 303 ? -13.798 -9.430 15.896 1.00 95.31 303 ILE A CA 1
ATOM 2451 C C . ILE A 1 303 ? -12.468 -8.908 16.445 1.00 95.31 303 ILE A C 1
ATOM 2453 O O . ILE A 1 303 ? -11.990 -9.389 17.477 1.00 95.31 303 ILE A O 1
ATOM 2457 N N . GLU A 1 304 ? -11.875 -7.906 15.797 1.00 95.19 304 GLU A N 1
ATOM 2458 C CA . GLU A 1 304 ? -10.604 -7.324 16.232 1.00 95.19 304 GLU A CA 1
ATOM 2459 C C . GLU A 1 304 ? -10.709 -6.590 17.576 1.00 95.19 304 GLU A C 1
ATOM 2461 O O . GLU A 1 304 ? -9.785 -6.669 18.394 1.00 95.19 304 GLU A O 1
ATOM 2466 N N . LEU A 1 305 ? -11.848 -5.942 17.834 1.00 96.00 305 LEU A N 1
ATOM 2467 C CA . LEU A 1 305 ? -12.194 -5.346 19.127 1.00 96.00 305 LEU A CA 1
ATOM 2468 C C . LEU A 1 305 ? -12.512 -6.390 20.207 1.00 96.00 305 LEU A C 1
ATOM 2470 O O . LEU A 1 305 ? -12.509 -6.053 21.391 1.00 96.00 305 LEU A O 1
ATOM 2474 N N . ARG A 1 306 ? -12.780 -7.646 19.823 1.00 94.19 306 ARG A N 1
ATOM 2475 C CA . ARG A 1 306 ? -13.307 -8.709 20.699 1.00 94.19 306 ARG A CA 1
ATOM 2476 C C . ARG A 1 306 ? -14.622 -8.307 21.380 1.00 94.19 306 ARG A C 1
ATOM 2478 O O . ARG A 1 306 ? -14.843 -8.635 22.546 1.00 94.19 306 ARG A O 1
ATOM 2485 N N . HIS A 1 307 ? -15.475 -7.574 20.669 1.00 92.62 307 HIS A N 1
ATOM 2486 C CA . HIS A 1 307 ? -16.776 -7.150 21.179 1.00 92.62 307 HIS A CA 1
ATOM 2487 C C . HIS A 1 307 ? -17.816 -8.266 21.004 1.00 92.62 307 HIS A C 1
ATOM 2489 O O . HIS A 1 307 ? -17.918 -8.855 19.929 1.00 92.62 307 HIS A O 1
ATOM 2495 N N . ASP A 1 308 ? -18.608 -8.544 22.043 1.00 88.81 308 ASP A N 1
ATOM 2496 C CA . ASP A 1 308 ? -19.718 -9.495 21.943 1.00 88.81 308 ASP A CA 1
ATOM 2497 C C . ASP A 1 308 ? -20.902 -8.851 21.212 1.00 88.81 308 ASP A C 1
ATOM 2499 O O . ASP A 1 308 ? -21.655 -8.061 21.779 1.00 88.81 308 ASP A O 1
ATOM 2503 N N . ALA A 1 309 ? -21.054 -9.201 19.935 1.00 84.12 309 ALA A N 1
ATOM 2504 C CA . ALA A 1 309 ? -22.138 -8.735 19.078 1.00 84.12 309 ALA A CA 1
ATOM 2505 C C . ALA A 1 309 ? -23.262 -9.773 18.909 1.00 84.12 309 ALA A C 1
ATOM 2507 O O . ALA A 1 309 ? -24.121 -9.596 18.046 1.00 84.12 309 ALA A O 1
ATOM 2508 N N . SER A 1 310 ? -23.302 -10.844 19.715 1.00 84.12 310 SER A N 1
ATOM 2509 C CA . SER A 1 310 ? -24.233 -11.971 19.517 1.00 84.12 310 SER A CA 1
ATOM 2510 C C . SER A 1 310 ? -25.696 -11.528 19.380 1.00 84.12 310 SER A C 1
ATOM 2512 O O . SER A 1 310 ? -26.417 -12.014 18.512 1.00 84.12 310 SER A O 1
ATOM 2514 N N . GLY A 1 311 ? -26.129 -10.549 20.182 1.00 78.94 311 GLY A N 1
ATOM 2515 C CA . GLY A 1 311 ? -27.492 -10.008 20.124 1.00 78.94 311 GLY A CA 1
ATOM 2516 C C . GLY A 1 311 ? -27.832 -9.261 18.827 1.00 78.94 311 GLY A C 1
ATOM 2517 O O . GLY A 1 311 ? -28.992 -9.251 18.428 1.00 78.94 311 GLY A O 1
ATOM 2518 N N . ALA A 1 312 ? -26.838 -8.669 18.160 1.00 79.62 312 ALA A N 1
ATOM 2519 C CA . ALA A 1 312 ? -27.002 -7.975 16.882 1.00 79.62 312 ALA A CA 1
ATOM 2520 C C . ALA A 1 312 ? -26.858 -8.908 15.667 1.00 79.62 312 ALA A C 1
ATOM 2522 O O . ALA A 1 312 ? -27.364 -8.585 14.598 1.00 79.62 312 ALA A O 1
ATOM 2523 N N . LEU A 1 313 ? -26.194 -10.059 15.830 1.00 78.75 313 LEU A N 1
ATOM 2524 C CA . LEU A 1 313 ? -25.979 -11.050 14.768 1.00 78.75 313 LEU A CA 1
ATOM 2525 C C . LEU A 1 313 ? -27.165 -11.997 14.578 1.00 78.75 313 LEU A C 1
ATOM 2527 O O . LEU A 1 313 ? -27.429 -12.419 13.459 1.00 78.75 313 LEU A O 1
ATOM 2531 N N . LEU A 1 314 ? -27.888 -12.327 15.653 1.00 76.00 314 LEU A N 1
ATOM 2532 C CA . LEU A 1 314 ? -29.029 -13.251 15.598 1.00 76.00 314 LEU A CA 1
ATOM 2533 C C . LEU A 1 314 ? -30.110 -12.876 14.562 1.00 76.00 314 LEU A C 1
ATOM 2535 O O . LEU A 1 314 ? -30.644 -13.793 13.950 1.00 76.00 314 LEU A O 1
ATOM 2539 N N . PRO A 1 315 ? -30.445 -11.591 14.332 1.00 75.38 315 PRO A N 1
ATOM 2540 C CA . PRO A 1 315 ? -31.399 -11.200 13.289 1.00 75.38 315 PRO A CA 1
ATOM 2541 C C . PRO A 1 315 ? -30.868 -11.281 11.847 1.00 75.38 315 PRO A C 1
ATOM 2543 O O . PRO A 1 315 ? -31.657 -11.090 10.926 1.00 75.38 315 PRO A O 1
ATOM 2546 N N . LEU A 1 316 ? -29.560 -11.486 11.652 1.00 72.94 316 LEU A N 1
ATOM 2547 C CA . LEU A 1 316 ? -28.894 -11.506 10.340 1.00 72.94 316 LEU A CA 1
ATOM 2548 C C . LEU A 1 316 ? -28.636 -12.930 9.806 1.00 72.94 316 LEU A C 1
ATOM 2550 O O . LEU A 1 316 ? -28.187 -13.072 8.671 1.00 72.94 316 LEU A O 1
ATOM 2554 N N . LEU A 1 317 ? -28.893 -13.962 10.620 1.00 72.31 317 LEU A N 1
ATOM 2555 C CA . LEU A 1 317 ? -28.780 -15.389 10.280 1.00 72.31 317 LEU A CA 1
ATOM 2556 C C . LEU A 1 317 ? -30.130 -15.965 9.833 1.00 72.31 317 LEU A C 1
ATOM 2558 O O . LEU A 1 317 ? -30.114 -16.832 8.930 1.00 72.31 317 LEU A O 1
#

Sequence (317 aa):
MIGLLVVALLLPLMLGGAFLLGRYLRQRWSDSLDLSPVTRQHLELYRGGQLPEAAVEAAKRRFHEWLEKGEVDRVESSLRPGTQFVVRVRALAEIGSEEACQILERQLTRRISDNQLEQAWYWIDLANSLRNLNREESLPLLLNCVAETDEFPLVHYFAAETVCFLSFGGYVAEPETLTGHAALRILHRALEGMRLGVPPHIVIEGRLGEVIEALWDHRPGEVHPLLVRILIEVRRQLRRVEHLEQAFADEPFEQEAFQLQLTRWRSLEEAFIDYLQEAGPALARRLPQMDEDEQREALLALIELRHDASGALLPLL

Foldseek 3Di:
DVVVVVCVVVVVVVVVVVVVVVVVVVVVVVVVDPDDQQRVLVVCVLVVDDDDPVLLVVLLVVVVVCVVVVVLVVLLVVCAQDNCNLSSLLSLLVNLDPSSLVSLLVVLPDDRDPPLVSSLSNLLSSLQSCQSSLVLVSLLVLLVSCVVPVDTPPLLSSLLSSLLRPCLLVLCLCCVDPSVVSSLSSLLSPLVVVVVDDQLLSCLSNVVLSSLLSNVVSPDPAQALSNLSNLLSLVVCLVCVVVNLVSCVVPVVSSVSNVVSNVSSVVCNVVSVVSLVPRQVRLLVCLVVDDPVSNVSSVVSNVSSVHPSVVSCVVVD

Secondary structure (DSSP, 8-state):
-HHHHHHHHHHHHHHHHHHHHHHHHHHHHHHTS---HHHHHHHHHHTT----HHHHHHHHHHHHHHHHTT-HHHHHHH--SSTTHHHHHHHHHHH--HHHHHHHHHHHTS---SSHHHHHHHHHHHHHHHHHTT-GGGHHHHHHHHHH-S--TTHHHHHHHHHTSTTHHHHHT-TTSHHHHHHHHHHHHHHHHHHHT--TTHHHHTTHHHHHHHHHHT--SSPPHHHHHHHHHHHHHHTTHHHHHGGGTT-HHHHHHHHHHHHHHHHHHHHHHHHHHHHHHHHHHHGGGS-HHHHHHHHHHHHHHT---HHHHGGG-

pLDDT: mean 90.56, std 9.84, range [49.75, 98.5]

Radius of gyration: 23.92 Å; chains: 1; bounding box: 87×47×58 Å